Protein AF-0000000079734713 (afdb_homodimer)

pLDDT: mean 86.12, std 22.36, range [23.0, 98.88]

Foldseek 3Di:
DPPPPPPPPPPPPPPPPPVVPQAFDKDKDKDKKKWKAFCDDPPHFKDFDDADPPDDADQQHAGTKIWGWIWIARDQDPPHHTFFIKTDMKGQHDPRSFKIWDFIKTAGCDDPQHRKIWTWTDMDGNPDQKDKIWTDAMDLVTGQKTFMKIWGFPDDDPRITMIMIMTIIMHGHGPPNPHSPPD/DDPPPPPPPPPPPPPPPPVVPQQWDKDKDKDKKKWKAFCDDPPHFKDFDDADPPDDADLQHAGTKIWGWIWIARDQDPPHHTFFIKTFMKGQHDPRSFKIWDWIKTAGCDDPQHRKIWTWIDIDGNPDQKDKIWTDAMDQVTGQKTFMKIWGFPDDDPRITMIMIMTIIMHGHGPPRPRPPPD

Radius of gyration: 27.02 Å; Cα contacts (8 Å, |Δi|>4): 945; chains: 2; bounding box: 95×93×72 Å

Organism: Coffea canephora (NCBI:txid49390)

InterPro domains:
  IPR004265 Dirigent protein [PF03018] (29-169)
  IPR004265 Dirigent protein [PTHR21495] (21-168)
  IPR044859 Allene oxide cyclase/Dirigent protein [G3DSA:2.40.480.10] (18-176)

Solvent-accessible surface area (backbone atoms only — not comparable to full-atom values): 19125 Å² total; per-residue (Å²): 134,82,77,74,78,77,75,77,77,76,76,75,75,75,75,71,72,70,69,76,67,78,56,54,50,74,47,78,48,78,49,69,38,18,41,40,40,22,64,49,74,91,72,46,22,48,43,64,26,44,48,51,84,98,50,79,69,45,90,70,25,50,51,15,28,30,29,26,37,23,47,23,16,64,40,90,49,88,85,39,57,68,33,30,35,40,26,22,42,36,30,24,73,25,94,82,26,52,28,26,40,38,45,38,30,42,39,26,68,35,75,97,49,44,79,18,33,40,33,35,39,38,58,43,47,71,86,46,65,67,34,56,31,39,30,50,16,8,21,70,92,30,46,41,21,33,47,37,30,38,39,27,76,77,46,73,60,90,53,37,39,32,29,43,34,40,37,43,37,37,23,61,42,53,63,80,43,76,58,69,74,76,117,135,84,78,74,76,78,76,77,74,76,75,74,74,73,73,73,73,70,68,72,69,73,60,55,49,76,46,80,48,78,47,66,37,18,41,41,40,23,65,50,74,93,71,46,22,48,42,79,77,38,22,42,82,98,53,80,72,46,89,68,22,49,34,14,26,31,44,38,54,24,46,23,16,63,40,91,47,88,83,40,57,69,33,31,35,40,36,40,41,36,30,24,23,21,90,84,29,49,29,27,32,37,44,37,30,42,39,26,67,36,75,96,50,42,80,17,33,40,33,34,38,37,56,46,48,71,86,50,65,67,35,49,27,11,23,55,27,32,35,75,91,29,50,62,21,31,19,35,28,38,40,27,74,76,45,71,60,89,54,37,38,33,28,42,34,40,39,43,37,36,24,62,42,52,63,84,47,69,63,72,68,82,115

Nearest PDB structures (foldseek):
  6ooc-assembly1_B  TM=9.121E-01  e=1.351E-13  Glycyrrhiza echinata
  6ooc-assembly1_C  TM=8.970E-01  e=9.795E-13  Glycyrrhiza echinata
  6ooc-assembly1_A  TM=9.233E-01  e=2.141E-12  Glycyrrhiza echinata
  8th2-assembly1_C  TM=8.959E-01  e=1.207E-12  Pisum sativum
  6ood-assembly1_A  TM=9.189E-01  e=4.680E-12  Pisum sativum

Sequence (366 aa):
MAKSLAIASLQILSLLLLASLGQSKTVFTNLTVYDHEFRSGDGQSVFPVAGLPNATWGFNQFGTVFVVDNTLTQSVSFKSALVGRSQGIAAVASLDNTNAELVITFLFTNGKYSGSTVEMKGIFIQSMGVNELAILGGTKQFRYATGYATFEVVSQVGDHLTLKANLYIRQDIPDDYPGIALHMAKSLAIASLQILSLLLLASLGQSKTVFTNLTVYDHEFRSGDGQSVFPVAGLPNATWGFNQFGTVFVVDNTLTQSVSFKSALVGRSQGIAAVASLDNTNAELVITFLFTNGKYSGSTVEMKGIFIQSMGVNELAILGGTKQFRYATGYATFEVVSQVGDHLTLKANLYIRQDIPDDYPGIALH

Secondary structure (DSSP, 8-state):
-----------------------EEEEEEEEEEEEEEE-SSTT--EEEEE-STTS---TTSTT-EEEEEEEEESSSSTTS-EEEEEEEEEEE--TTS-EEEEEEEEEE-SGGGTT-EEEEEEEEETT-SEEEEEEEEEEGGGTTEEEEEEEEEEEEETTEEEEEEEEEEEEEEETTS------/-----------------------EEEEEEEEEEEEEEE-SSTT--EEEEE-STTSPPSTTSTT-EEEEEEEEESSSSTTS-EEEEEEEEEEE--TTS-EEEEEEEEEE-SGGGTT-EEEEEEEEETT-SEEEEEEEEEEGGGTTEEEEEEEEEEEEETTEEEEEEEEEEEEEEETT-------

Structure (mmCIF, N/CA/C/O backbone):
data_AF-0000000079734713-model_v1
#
loop_
_entity.id
_entity.type
_entity.pdbx_description
1 polymer 'Dirigent protein'
#
loop_
_atom_site.group_PDB
_atom_site.id
_atom_site.type_symbol
_atom_site.label_atom_id
_atom_site.label_alt_id
_atom_site.label_comp_id
_atom_site.label_asym_id
_atom_site.label_entity_id
_atom_site.label_seq_id
_atom_site.pdbx_PDB_ins_code
_atom_site.Cartn_x
_atom_site.Cartn_y
_atom_site.Cartn_z
_atom_site.occupancy
_atom_site.B_iso_or_equiv
_atom_site.auth_seq_id
_atom_site.auth_comp_id
_atom_site.auth_asym_id
_atom_site.auth_atom_id
_atom_site.pdbx_PDB_model_num
ATOM 1 N N . MET A 1 1 ? -43.594 67.188 34.5 1 31.31 1 MET A N 1
ATOM 2 C CA . MET A 1 1 ? -43.281 66.688 33.188 1 31.31 1 MET A CA 1
ATOM 3 C C . MET A 1 1 ? -42.125 65.688 33.25 1 31.31 1 MET A C 1
ATOM 5 O O . MET A 1 1 ? -40.969 66.125 33.312 1 31.31 1 MET A O 1
ATOM 9 N N . ALA A 1 2 ? -42.375 64.5 33.938 1 37.47 2 ALA A N 1
ATOM 10 C CA . ALA A 1 2 ? -41.438 63.438 34.281 1 37.47 2 ALA A CA 1
ATOM 11 C C . ALA A 1 2 ? -40.844 62.812 33.031 1 37.47 2 ALA A C 1
ATOM 13 O O . ALA A 1 2 ? -41.562 62.344 32.125 1 37.47 2 ALA A O 1
ATOM 14 N N . LYS A 1 3 ? -39.656 63.344 32.625 1 36.56 3 LYS A N 1
ATOM 15 C CA . LYS A 1 3 ? -38.844 62.875 31.484 1 36.56 3 LYS A CA 1
ATOM 16 C C . LYS A 1 3 ? -38.562 61.375 31.562 1 36.56 3 LYS A C 1
ATOM 18 O O . LYS A 1 3 ? -38.094 60.906 32.594 1 36.56 3 LYS A O 1
ATOM 23 N N . SER A 1 4 ? -39.438 60.594 30.969 1 38.78 4 SER A N 1
ATOM 24 C CA . SER A 1 4 ? -39.344 59.156 30.734 1 38.78 4 SER A CA 1
ATOM 25 C C . SER A 1 4 ? -37.969 58.781 30.188 1 38.78 4 SER A C 1
ATOM 27 O O . SER A 1 4 ? -37.531 59.312 29.188 1 38.78 4 SER A O 1
ATOM 29 N N . LEU A 1 5 ? -37 58.469 31.078 1 36.69 5 LEU A N 1
ATOM 30 C CA . LEU A 1 5 ? -35.719 57.938 30.719 1 36.69 5 LEU A CA 1
ATOM 31 C C . LEU A 1 5 ? -35.844 56.688 29.828 1 36.69 5 LEU A C 1
ATOM 33 O O . LEU A 1 5 ? -36.469 55.688 30.234 1 36.69 5 LEU A O 1
ATOM 37 N N . ALA A 1 6 ? -35.938 56.844 28.5 1 36.91 6 ALA A N 1
ATOM 38 C CA . ALA A 1 6 ? -35.844 55.781 27.5 1 36.91 6 ALA A CA 1
ATOM 39 C C . ALA A 1 6 ? -34.594 54.938 27.734 1 36.91 6 ALA A C 1
ATOM 41 O O . ALA A 1 6 ? -33.469 55.438 27.75 1 36.91 6 ALA A O 1
ATOM 42 N N . ILE A 1 7 ? -34.688 53.906 28.578 1 34.16 7 ILE A N 1
ATOM 43 C CA . ILE A 1 7 ? -33.656 52.875 28.703 1 34.16 7 ILE A CA 1
ATOM 44 C C . ILE A 1 7 ? -33.406 52.219 27.344 1 34.16 7 ILE A C 1
ATOM 46 O O . ILE A 1 7 ? -34.312 51.656 26.75 1 34.16 7 ILE A O 1
ATOM 50 N N . ALA A 1 8 ? -32.594 52.812 26.438 1 32.38 8 ALA A N 1
ATOM 51 C CA . ALA A 1 8 ? -32.094 52.156 25.219 1 32.38 8 ALA A CA 1
ATOM 52 C C . ALA A 1 8 ? -31.5 50.781 25.547 1 32.38 8 ALA A C 1
ATOM 54 O O . ALA A 1 8 ? -30.578 50.688 26.359 1 32.38 8 ALA A O 1
ATOM 55 N N . SER A 1 9 ? -32.375 49.75 25.625 1 32.25 9 SER A N 1
ATOM 56 C CA . SER A 1 9 ? -31.906 48.344 25.641 1 32.25 9 SER A CA 1
ATOM 57 C C . SER A 1 9 ? -30.859 48.094 24.562 1 32.25 9 SER A C 1
ATOM 59 O O . SER A 1 9 ? -31.125 48.312 23.375 1 32.25 9 SER A O 1
ATOM 61 N N . LEU A 1 10 ? -29.594 48.406 24.781 1 31.7 10 LEU A N 1
ATOM 62 C CA . LEU A 1 10 ? -28.516 47.969 23.906 1 31.7 10 LEU A CA 1
ATOM 63 C C . LEU A 1 10 ? -28.609 46.469 23.656 1 31.7 10 LEU A C 1
ATOM 65 O O . LEU A 1 10 ? -28.469 45.688 24.594 1 31.7 10 LEU A O 1
ATOM 69 N N . GLN A 1 11 ? -29.469 45.969 22.734 1 30.56 11 GLN A N 1
ATOM 70 C CA . GLN A 1 11 ? -29.375 44.625 22.219 1 30.56 11 GLN A CA 1
ATOM 71 C C . GLN A 1 11 ? -27.953 44.281 21.781 1 30.56 11 GLN A C 1
ATOM 73 O O . GLN A 1 11 ? -27.406 44.969 20.906 1 30.56 11 GLN A O 1
ATOM 78 N N . ILE A 1 12 ? -27.047 44 22.703 1 29.88 12 ILE A N 1
ATOM 79 C CA . ILE A 1 12 ? -25.766 43.375 22.312 1 29.88 12 ILE A CA 1
ATOM 80 C C . ILE A 1 12 ? -26.016 42.219 21.375 1 29.88 12 ILE A C 1
ATOM 82 O O . ILE A 1 12 ? -26.641 41.219 21.75 1 29.88 12 ILE A O 1
ATOM 86 N N . LEU A 1 13 ? -26.219 42.438 20.078 1 32.16 13 LEU A N 1
ATOM 87 C CA . LEU A 1 13 ? -26.094 41.406 19.062 1 32.16 13 LEU A CA 1
ATOM 88 C C . LEU A 1 13 ? -24.797 40.625 19.234 1 32.16 13 LEU A C 1
ATOM 90 O O . LEU A 1 13 ? -23.719 41.156 19.062 1 32.16 13 LEU A O 1
ATOM 94 N N . SER A 1 14 ? -24.719 39.781 20.25 1 31 14 SER A N 1
ATOM 95 C CA . SER A 1 14 ? -23.641 38.812 20.25 1 31 14 SER A CA 1
ATOM 96 C C . SER A 1 14 ? -23.547 38.062 18.922 1 31 14 SER A C 1
ATOM 98 O O . SER A 1 14 ? -24.469 37.344 18.562 1 31 14 SER A O 1
ATOM 100 N N . LEU A 1 15 ? -23.062 38.719 17.875 1 31.97 15 LEU A N 1
ATOM 101 C CA . LEU A 1 15 ? -22.656 37.906 16.719 1 31.97 15 LEU A CA 1
ATOM 102 C C . LEU A 1 15 ? -21.781 36.75 17.156 1 31.97 15 LEU A C 1
ATOM 104 O O . LEU A 1 15 ? -20.656 36.906 17.609 1 31.97 15 LEU A O 1
ATOM 108 N N . LEU A 1 16 ? -22.391 35.75 17.766 1 30.22 16 LEU A N 1
ATOM 109 C CA . LEU A 1 16 ? -21.703 34.469 17.844 1 30.22 16 LEU A CA 1
ATOM 110 C C . LEU A 1 16 ? -21.078 34.094 16.5 1 30.22 16 LEU A C 1
ATOM 112 O O . LEU A 1 16 ? -21.781 33.875 15.523 1 30.22 16 LEU A O 1
ATOM 116 N N . LEU A 1 17 ? -20 34.75 16.156 1 30.22 17 LEU A N 1
ATOM 117 C CA . LEU A 1 17 ? -19.172 34.188 15.102 1 30.22 17 LEU A CA 1
ATOM 118 C C . LEU A 1 17 ? -19.047 32.656 15.281 1 30.22 17 LEU A C 1
ATOM 120 O O . LEU A 1 17 ? -18.422 32.188 16.234 1 30.22 17 LEU A O 1
ATOM 124 N N . LEU A 1 18 ? -20.125 31.953 15.016 1 32.66 18 LEU A N 1
ATOM 125 C CA . LEU A 1 18 ? -19.922 30.516 14.797 1 32.66 18 LEU A CA 1
ATOM 126 C C . LEU A 1 18 ? -18.688 30.281 13.938 1 32.66 18 LEU A C 1
ATOM 128 O O . LEU A 1 18 ? -18.641 30.672 12.773 1 32.66 18 LEU A O 1
ATOM 132 N N . ALA A 1 19 ? -17.5 30.422 14.453 1 35.16 19 ALA A N 1
ATOM 133 C CA . ALA A 1 19 ? -16.344 29.859 13.766 1 35.16 19 ALA A CA 1
ATOM 134 C C . ALA A 1 19 ? -16.75 28.656 12.93 1 35.16 19 ALA A C 1
ATOM 136 O O . ALA A 1 19 ? -17.438 27.75 13.414 1 35.16 19 ALA A O 1
ATOM 137 N N . SER A 1 20 ? -16.938 28.844 11.68 1 38.59 20 SER A N 1
ATOM 138 C CA . SER A 1 20 ? -17.078 27.75 10.719 1 38.59 20 SER A CA 1
ATOM 139 C C . SER A 1 20 ? -16.219 26.547 11.102 1 38.59 20 SER A C 1
ATOM 141 O O . SER A 1 20 ? -14.984 26.625 11.055 1 38.59 20 SER A O 1
ATOM 143 N N . LEU A 1 21 ? -16.375 25.859 12.219 1 44.94 21 LEU A N 1
ATOM 144 C CA . LEU A 1 21 ? -15.805 24.516 12.422 1 44.94 21 LEU A CA 1
ATOM 145 C C . LEU A 1 21 ? -15.625 23.797 11.086 1 44.94 21 LEU A C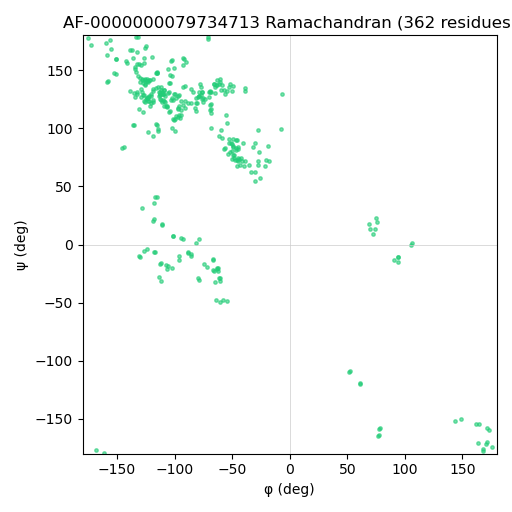 1
ATOM 147 O O . LEU A 1 21 ? -16.578 23.672 10.312 1 44.94 21 LEU A O 1
ATOM 151 N N . GLY A 1 22 ? -14.57 24.125 10.391 1 51.81 22 GLY A N 1
ATOM 152 C CA . GLY A 1 22 ? -14.273 23.438 9.148 1 51.81 22 GLY A CA 1
ATOM 153 C C . GLY A 1 22 ? -14.945 22.078 9.031 1 51.81 22 GLY A C 1
ATOM 154 O O . GLY A 1 22 ? -14.625 21.156 9.781 1 51.81 22 GLY A O 1
ATOM 155 N N . GLN A 1 23 ? -16.219 22.031 8.828 1 62.69 23 GLN A N 1
ATOM 156 C CA . GLN A 1 23 ? -17.078 20.859 8.68 1 62.69 23 GLN A CA 1
ATOM 157 C C . GLN A 1 23 ? -16.578 19.938 7.574 1 62.69 23 GLN A C 1
ATOM 159 O O . GLN A 1 23 ? -16.141 20.391 6.52 1 62.69 23 GLN A O 1
ATOM 164 N N . SER A 1 24 ? -16.078 18.719 7.902 1 75.94 24 SER A N 1
ATOM 165 C CA . SER A 1 24 ? -15.781 17.688 6.914 1 75.94 24 SER A CA 1
ATOM 166 C C . SER A 1 24 ? -17.062 17.125 6.305 1 75.94 24 SER A C 1
ATOM 168 O O . SER A 1 24 ? -18.094 17.078 6.965 1 75.94 24 SER A O 1
ATOM 170 N N . LYS A 1 25 ? -17.094 17.156 4.977 1 83.94 25 LYS A N 1
ATOM 171 C CA . LYS A 1 25 ? -18.141 16.422 4.281 1 83.94 25 LYS A CA 1
ATOM 172 C C . LYS A 1 25 ? -17.859 14.922 4.285 1 83.94 25 LYS A C 1
ATOM 174 O O . LYS A 1 25 ? -16.734 14.492 3.988 1 83.94 25 LYS A O 1
ATOM 179 N N . THR A 1 26 ? -18.812 14.211 4.742 1 90.12 26 THR A N 1
ATOM 180 C CA . THR A 1 26 ? -18.688 12.758 4.719 1 90.12 26 THR A CA 1
ATOM 181 C C . THR A 1 26 ? -19.266 12.18 3.439 1 90.12 26 THR A C 1
ATOM 183 O O . THR A 1 26 ? -20.406 12.492 3.074 1 90.12 26 THR A O 1
ATOM 186 N N . VAL A 1 27 ? -18.484 11.422 2.68 1 92.75 27 VAL A N 1
ATOM 187 C CA . VAL A 1 27 ? -18.906 10.758 1.454 1 92.75 27 VAL A CA 1
ATOM 188 C C . VAL A 1 27 ? -18.828 9.242 1.63 1 92.75 27 VAL A C 1
ATOM 190 O O . VAL A 1 27 ? -17.844 8.734 2.184 1 92.75 27 VAL A O 1
ATOM 193 N N . PHE A 1 28 ? -19.906 8.539 1.172 1 95.75 28 PHE A N 1
ATOM 194 C CA . PHE A 1 28 ? -19.906 7.086 1.148 1 95.75 28 PHE A CA 1
ATOM 195 C C . PHE A 1 28 ? -19.875 6.566 -0.284 1 95.75 28 PHE A C 1
ATOM 197 O O . PHE A 1 28 ? -20.625 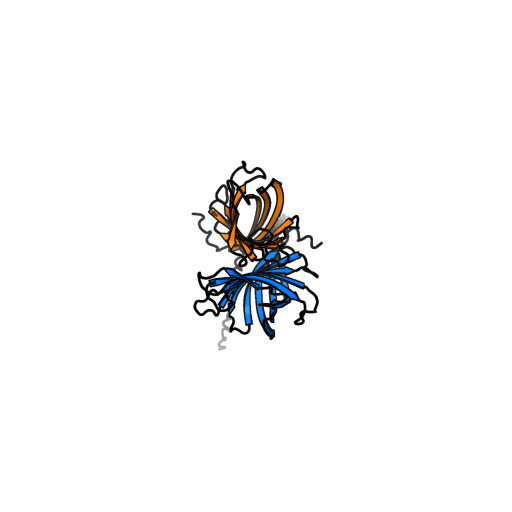7.047 -1.135 1 95.75 28 PHE A O 1
ATOM 204 N N . THR A 1 29 ? -19 5.688 -0.606 1 96.94 29 THR A N 1
ATOM 205 C CA . THR A 1 29 ? -18.906 5.027 -1.902 1 96.94 29 THR A CA 1
ATOM 206 C C . THR A 1 29 ? -18.969 3.51 -1.742 1 96.94 29 THR A C 1
ATOM 208 O O . THR A 1 29 ? -18.203 2.934 -0.963 1 96.94 29 THR A O 1
ATOM 211 N N . ASN A 1 30 ? -19.844 2.881 -2.42 1 97.81 30 ASN A N 1
ATOM 212 C CA . ASN A 1 30 ? -19.906 1.425 -2.502 1 97.81 30 ASN A CA 1
ATOM 213 C C . ASN A 1 30 ? -19.578 0.928 -3.906 1 97.81 30 ASN A C 1
ATOM 215 O O . ASN A 1 30 ? -20.141 1.411 -4.891 1 97.81 30 ASN A O 1
ATOM 219 N N . LEU A 1 31 ? -18.656 -0.032 -4.012 1 97.88 31 LEU A N 1
ATOM 220 C CA . LEU A 1 31 ? -18.203 -0.61 -5.273 1 97.88 31 LEU A CA 1
ATOM 221 C C . LEU A 1 31 ? -18.203 -2.135 -5.207 1 97.88 31 LEU A C 1
ATOM 223 O O . LEU A 1 31 ? -17.875 -2.713 -4.168 1 97.88 31 LEU A O 1
ATOM 227 N N . THR A 1 32 ? -18.516 -2.695 -6.293 1 98.69 32 THR A N 1
ATOM 228 C CA . THR A 1 32 ? -18.344 -4.133 -6.465 1 98.69 32 THR A CA 1
ATOM 229 C C . THR A 1 32 ? -17.406 -4.426 -7.637 1 98.69 32 THR A C 1
ATOM 231 O O . THR A 1 32 ? -17.609 -3.904 -8.734 1 98.69 32 THR A O 1
ATOM 234 N N . VAL A 1 33 ? -16.422 -5.234 -7.422 1 98.75 33 VAL A N 1
ATOM 235 C CA . VAL A 1 33 ? -15.516 -5.695 -8.469 1 98.75 33 VAL A CA 1
ATOM 236 C C . VAL A 1 33 ? -15.227 -7.184 -8.281 1 98.75 33 VAL A C 1
ATOM 238 O O . VAL A 1 33 ? -15.539 -7.758 -7.238 1 98.75 33 VAL A O 1
ATOM 241 N N . TYR A 1 34 ? -14.648 -7.754 -9.297 1 98.88 34 TYR A N 1
ATOM 242 C CA . TYR A 1 34 ? -14.289 -9.172 -9.25 1 98.88 34 TYR A CA 1
ATOM 243 C C . TYR A 1 34 ? -12.789 -9.359 -9.406 1 98.88 34 TYR A C 1
ATOM 245 O O . TYR A 1 34 ? -12.195 -8.867 -10.367 1 98.88 34 TYR A O 1
ATOM 253 N N . ASP A 1 35 ? -12.219 -9.969 -8.461 1 98.75 35 ASP A N 1
ATOM 254 C CA . ASP A 1 35 ? -10.781 -10.227 -8.375 1 98.75 35 ASP A CA 1
ATOM 255 C C . ASP A 1 35 ? -10.445 -11.625 -8.891 1 98.75 35 ASP A C 1
ATOM 257 O O . ASP A 1 35 ? -10.875 -12.625 -8.312 1 98.75 35 ASP A O 1
ATOM 261 N N . HIS A 1 36 ? -9.617 -11.719 -9.961 1 98.69 36 HIS A N 1
ATOM 262 C CA . HIS A 1 36 ? -9.234 -12.984 -10.594 1 98.69 36 HIS A CA 1
ATOM 263 C C . HIS A 1 36 ? -7.801 -13.359 -10.227 1 98.69 36 HIS A C 1
ATOM 265 O O . HIS A 1 36 ? -6.855 -12.688 -10.633 1 98.69 36 HIS A O 1
ATOM 271 N N . GLU A 1 37 ? -7.695 -14.406 -9.523 1 98 37 GLU A N 1
ATOM 272 C CA . GLU A 1 37 ? -6.398 -14.945 -9.125 1 98 37 GLU A CA 1
ATOM 273 C C . GLU A 1 37 ? -6.078 -16.234 -9.875 1 98 37 GLU A C 1
ATOM 275 O O . GLU A 1 37 ? -6.859 -17.188 -9.844 1 98 37 GLU A O 1
ATOM 280 N N . PHE A 1 38 ? -4.965 -16.25 -10.562 1 98.19 38 PHE A N 1
ATOM 281 C CA . PHE A 1 38 ? -4.434 -17.453 -11.211 1 98.19 38 PHE A CA 1
ATOM 282 C C . PHE A 1 38 ? -3.219 -17.984 -10.453 1 98.19 38 PHE A C 1
ATOM 284 O O . PHE A 1 38 ? -2.176 -17.328 -10.406 1 98.19 38 PHE A O 1
ATOM 291 N N . ARG A 1 39 ? -3.305 -19.172 -9.961 1 96.5 39 ARG A N 1
ATOM 292 C CA . ARG A 1 39 ? -2.293 -19.703 -9.047 1 96.5 39 ARG A CA 1
ATOM 293 C C . ARG A 1 39 ? -1.268 -20.547 -9.789 1 96.5 39 ARG A C 1
ATOM 295 O O . ARG A 1 39 ? -0.241 -20.922 -9.227 1 96.5 39 ARG A O 1
ATOM 302 N N . SER A 1 40 ? -1.537 -20.844 -11.031 1 95.12 40 SER A N 1
ATOM 303 C CA . SER A 1 40 ? -0.604 -21.562 -11.891 1 95.12 40 SER A CA 1
ATOM 304 C C . SER A 1 40 ? -0.925 -21.344 -13.367 1 95.12 40 SER A C 1
ATOM 306 O O . SER A 1 40 ? -1.881 -20.641 -13.695 1 95.12 40 SER A O 1
ATOM 308 N N . GLY A 1 41 ? 0.004 -21.875 -14.227 1 92.56 41 GLY A N 1
ATOM 309 C CA . GLY A 1 41 ? -0.241 -21.859 -15.656 1 92.56 41 GLY A CA 1
ATOM 310 C C . GLY A 1 41 ? -0.004 -20.5 -16.297 1 92.56 41 GLY A C 1
ATOM 311 O O . GLY A 1 41 ? 0.604 -19.625 -15.68 1 92.56 41 GLY A O 1
ATOM 312 N N . ASP A 1 42 ? -0.574 -20.391 -17.594 1 89.69 42 ASP A N 1
ATOM 313 C CA . ASP A 1 42 ? -0.473 -19.141 -18.328 1 89.69 42 ASP A CA 1
ATOM 314 C C . ASP A 1 42 ? -1.311 -18.047 -17.688 1 89.69 42 ASP A C 1
ATOM 316 O O . ASP A 1 42 ? -2.484 -18.25 -17.375 1 89.69 42 ASP A O 1
ATOM 320 N N . GLY A 1 43 ? -0.676 -17.047 -17.25 1 93.56 43 GLY A N 1
ATOM 321 C CA . GLY A 1 43 ? -1.395 -15.945 -16.641 1 93.56 43 GLY A CA 1
ATOM 322 C C . GLY A 1 43 ? -1.262 -15.906 -15.133 1 93.56 43 GLY A C 1
ATOM 323 O O . GLY A 1 43 ? -1.928 -15.109 -14.469 1 93.56 43 GLY A O 1
ATOM 324 N N . GLN A 1 44 ? -0.498 -16.906 -14.609 1 97.38 44 GLN A N 1
ATOM 325 C CA . GLN A 1 44 ? -0.271 -16.906 -13.164 1 97.38 44 GLN A CA 1
ATOM 326 C C . GLN A 1 44 ? -0.062 -15.5 -12.641 1 97.38 44 GLN A C 1
ATOM 328 O O . GLN A 1 44 ? 0.655 -14.703 -13.25 1 97.38 44 GLN A O 1
ATOM 333 N N . SER A 1 45 ? -0.745 -15.188 -11.492 1 98.44 45 SER A N 1
ATOM 334 C CA . SER A 1 45 ? -0.749 -13.812 -11 1 98.44 45 SER A CA 1
ATOM 335 C C . SER A 1 45 ? -0.308 -13.75 -9.547 1 98.44 45 SER A C 1
ATOM 337 O O . SER A 1 45 ? -0.275 -12.672 -8.945 1 98.44 45 SER A O 1
ATOM 339 N N . VAL A 1 46 ? -0.087 -14.852 -8.875 1 98.12 46 VAL A N 1
ATOM 340 C CA . VAL A 1 46 ? 0.415 -14.969 -7.512 1 98.12 46 VAL A CA 1
ATOM 341 C C . VAL A 1 46 ? 1.629 -15.891 -7.484 1 98.12 46 VAL A C 1
ATOM 343 O O . VAL A 1 46 ? 1.585 -17 -8.023 1 98.12 46 VAL A O 1
ATOM 346 N N . PHE A 1 47 ? 2.73 -15.438 -6.883 1 97.69 47 PHE A N 1
ATOM 347 C CA . PHE A 1 47 ? 3.979 -16.188 -6.895 1 97.69 47 PHE A CA 1
ATOM 348 C C . PHE A 1 47 ? 4.582 -16.25 -5.5 1 97.69 47 PHE A C 1
ATOM 350 O O . PHE A 1 47 ? 4.691 -15.234 -4.816 1 97.69 47 PHE A O 1
ATOM 357 N N . PRO A 1 48 ? 4.938 -17.453 -5.051 1 97.69 48 PRO A N 1
ATOM 358 C CA . PRO A 1 48 ? 5.754 -17.484 -3.836 1 97.69 48 PRO A CA 1
ATOM 359 C C . PRO A 1 48 ? 7.137 -16.875 -4.039 1 97.69 48 PRO A C 1
ATOM 361 O O . PRO A 1 48 ? 7.785 -17.109 -5.059 1 97.69 48 PRO A O 1
ATOM 364 N N . VAL A 1 49 ? 7.566 -16.109 -3.074 1 97.88 49 VAL A N 1
ATOM 365 C CA . VAL A 1 49 ? 8.836 -15.414 -3.264 1 97.88 49 VAL A CA 1
ATOM 366 C C . VAL A 1 49 ? 9.727 -15.625 -2.041 1 97.88 49 VAL A C 1
ATOM 368 O O . VAL A 1 49 ? 10.906 -15.258 -2.057 1 97.88 49 VAL A O 1
ATOM 371 N N . ALA A 1 50 ? 9.219 -16.188 -0.955 1 97.38 50 ALA A N 1
ATOM 372 C CA . ALA A 1 50 ? 9.961 -16.516 0.26 1 97.38 50 ALA A CA 1
ATOM 373 C C . ALA A 1 50 ? 9.234 -17.578 1.071 1 97.38 50 ALA A C 1
ATOM 375 O O . ALA A 1 50 ? 8.039 -17.828 0.866 1 97.38 50 ALA A O 1
ATOM 376 N N . GLY A 1 51 ? 9.898 -18.219 1.979 1 96.69 51 GLY A N 1
ATOM 377 C CA . GLY A 1 51 ? 9.32 -19.234 2.844 1 96.69 51 GLY A CA 1
ATOM 378 C C . GLY A 1 51 ? 10.344 -19.906 3.742 1 96.69 51 GLY A C 1
ATOM 379 O O . GLY A 1 51 ? 11.492 -19.453 3.828 1 96.69 51 GLY A O 1
ATOM 380 N N . LEU A 1 52 ? 9.805 -20.906 4.426 1 95 52 LEU A N 1
ATOM 381 C CA . LEU A 1 52 ? 10.688 -21.672 5.297 1 95 52 LEU A CA 1
ATOM 382 C C . LEU A 1 52 ? 11.797 -22.344 4.496 1 95 52 LEU A C 1
ATOM 384 O O . LEU A 1 52 ? 11.562 -22.859 3.404 1 95 52 LEU A O 1
ATOM 388 N N . PRO A 1 53 ? 12.938 -22.234 5.137 1 91.5 53 PRO A N 1
ATOM 389 C CA . PRO A 1 53 ? 14.039 -22.906 4.457 1 91.5 53 PRO A CA 1
ATOM 390 C C . PRO A 1 53 ? 13.781 -24.406 4.254 1 91.5 53 PR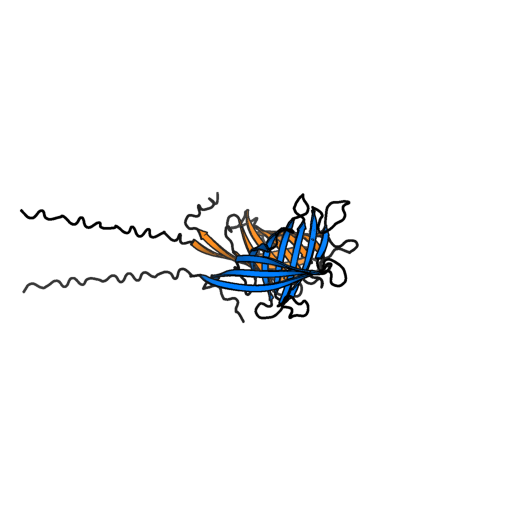O A C 1
ATOM 392 O O . PRO A 1 53 ? 13.195 -25.062 5.129 1 91.5 53 PRO A O 1
ATOM 395 N N . ASN A 1 54 ? 14.094 -24.969 3.104 1 89.94 54 ASN A N 1
ATOM 396 C CA . ASN A 1 54 ? 14.047 -26.391 2.764 1 89.94 54 ASN A CA 1
ATOM 397 C C . ASN A 1 54 ? 12.617 -26.891 2.676 1 89.94 54 ASN A C 1
ATOM 399 O O . ASN A 1 54 ? 12.375 -28.094 2.793 1 89.94 54 ASN A O 1
ATOM 403 N N . ALA A 1 55 ? 11.719 -26 2.643 1 90.81 55 ALA A N 1
ATOM 404 C CA . ALA A 1 55 ? 10.32 -26.375 2.436 1 90.81 55 ALA A CA 1
ATOM 405 C C . ALA A 1 55 ? 9.859 -26.016 1.027 1 90.81 55 ALA A C 1
ATOM 407 O O . ALA A 1 55 ? 10.445 -25.141 0.376 1 90.81 55 ALA A O 1
ATOM 408 N N . THR A 1 56 ? 8.914 -26.797 0.584 1 91.69 56 THR A N 1
ATOM 409 C CA . THR A 1 56 ? 8.234 -26.375 -0.634 1 91.69 56 THR A CA 1
ATOM 410 C C . THR A 1 56 ? 7.301 -25.203 -0.349 1 91.69 56 THR A C 1
ATOM 412 O O . THR A 1 56 ? 6.473 -25.266 0.56 1 91.69 56 THR A O 1
ATOM 415 N N . TRP A 1 57 ? 7.539 -24.172 -1.126 1 94.19 57 TRP A N 1
ATOM 416 C CA . TRP A 1 57 ? 6.695 -23 -0.955 1 94.19 57 TRP A CA 1
ATOM 417 C C . TRP A 1 57 ? 5.367 -23.172 -1.682 1 94.19 57 TRP A C 1
ATOM 419 O O . TRP A 1 57 ? 5.34 -23.516 -2.867 1 94.19 57 TRP A O 1
ATOM 429 N N . GLY A 1 58 ? 4.234 -22.984 -0.905 1 93.81 58 GLY A N 1
ATOM 430 C CA . GLY A 1 58 ? 2.92 -23.141 -1.506 1 93.81 58 GLY A CA 1
ATOM 431 C C . GLY A 1 58 ? 1.815 -22.484 -0.692 1 93.81 58 GLY A C 1
ATOM 432 O O . GLY A 1 58 ? 2.08 -21.875 0.341 1 93.81 58 GLY A O 1
ATOM 433 N N . PHE A 1 59 ? 0.584 -22.578 -1.144 1 93.19 59 PHE A N 1
ATOM 434 C CA . PHE A 1 59 ? -0.564 -21.875 -0.592 1 93.19 59 PHE A CA 1
ATOM 435 C C . PHE A 1 59 ? -0.965 -22.453 0.757 1 93.19 59 PHE A C 1
ATOM 437 O O . PHE A 1 59 ? -1.663 -21.797 1.537 1 93.19 59 PHE A O 1
ATOM 444 N N . ASN A 1 60 ? -0.509 -23.688 0.98 1 91.81 60 ASN A N 1
ATOM 445 C CA . ASN A 1 60 ? -0.824 -24.344 2.242 1 91.81 60 ASN A CA 1
ATOM 446 C C . ASN A 1 60 ? 0.437 -24.641 3.049 1 91.81 60 ASN A C 1
ATOM 448 O O . ASN A 1 60 ? 0.595 -25.75 3.576 1 91.81 60 ASN A O 1
ATOM 452 N N . GLN A 1 61 ? 1.29 -23.734 3.035 1 95.5 61 GLN A N 1
ATOM 453 C CA . GLN A 1 61 ? 2.518 -23.875 3.812 1 95.5 61 GLN A CA 1
ATOM 454 C C . GLN A 1 61 ? 2.779 -22.625 4.656 1 95.5 61 GLN A C 1
ATOM 456 O O . GLN A 1 61 ? 3.066 -21.547 4.121 1 95.5 61 GLN A O 1
ATOM 461 N N . PHE A 1 62 ? 2.764 -22.828 5.98 1 96 62 PHE A N 1
ATOM 462 C CA . PHE A 1 62 ? 3.074 -21.75 6.906 1 96 62 PHE A CA 1
ATOM 463 C C . PHE A 1 62 ? 4.379 -21.062 6.52 1 96 62 PHE A C 1
ATOM 465 O O . PHE A 1 62 ? 5.367 -21.734 6.211 1 96 62 PHE A O 1
ATOM 472 N N . GLY A 1 63 ? 4.34 -19.75 6.492 1 97.25 63 GLY A N 1
ATOM 473 C CA . GLY A 1 63 ? 5.559 -18.969 6.297 1 97.25 63 GLY A CA 1
ATOM 474 C C . GLY A 1 63 ? 5.801 -18.609 4.848 1 97.25 63 GLY A C 1
ATOM 475 O O . GLY A 1 63 ? 6.684 -17.797 4.547 1 97.25 63 GLY A O 1
ATOM 476 N N . THR A 1 64 ? 5.016 -19.219 3.945 1 97.81 64 THR A N 1
ATOM 477 C CA . THR A 1 64 ? 5.188 -18.844 2.545 1 97.81 64 THR A CA 1
ATOM 478 C C . THR A 1 64 ? 4.707 -17.422 2.303 1 97.81 64 THR A C 1
ATOM 480 O O . THR A 1 64 ? 3.639 -17.031 2.777 1 97.81 64 THR A O 1
ATOM 483 N N . VAL A 1 65 ? 5.527 -16.594 1.623 1 98.31 65 VAL A N 1
ATOM 484 C CA . VAL A 1 65 ? 5.207 -15.219 1.246 1 98.31 65 VAL A CA 1
ATOM 485 C C . VAL A 1 65 ? 4.996 -15.133 -0.264 1 98.31 65 VAL A C 1
ATOM 487 O O . VAL A 1 65 ? 5.781 -15.688 -1.039 1 98.31 65 VAL A O 1
ATOM 490 N N . PHE A 1 66 ? 3.957 -14.5 -0.635 1 98.5 66 PHE A N 1
ATOM 491 C CA . PHE A 1 66 ? 3.59 -14.336 -2.037 1 98.5 66 PHE A CA 1
ATOM 492 C C . PHE A 1 66 ? 3.623 -12.867 -2.438 1 98.5 66 PHE A C 1
ATOM 494 O O . PHE A 1 66 ? 3.391 -11.984 -1.605 1 98.5 66 PHE A O 1
ATOM 501 N N . VAL A 1 67 ? 3.961 -12.594 -3.67 1 98.75 67 VAL A N 1
ATOM 502 C CA . VAL A 1 67 ? 3.631 -11.344 -4.336 1 98.75 67 VAL A CA 1
ATOM 503 C C . VAL A 1 67 ? 2.479 -11.562 -5.312 1 98.75 67 VAL A C 1
ATOM 505 O O . VAL A 1 67 ? 2.426 -12.586 -6 1 98.75 67 VAL A O 1
ATOM 508 N N . VAL A 1 68 ? 1.589 -10.617 -5.32 1 98.56 68 VAL A N 1
ATOM 509 C CA . VAL A 1 68 ? 0.316 -10.766 -6.016 1 98.56 68 VAL A CA 1
ATOM 510 C C . VAL A 1 68 ? 0.141 -9.641 -7.027 1 98.56 68 VAL A C 1
ATOM 512 O O . VAL A 1 68 ? 0.448 -8.484 -6.734 1 98.56 68 VAL A O 1
ATOM 515 N N . ASP A 1 69 ? -0.377 -9.914 -8.203 1 98.81 69 ASP A N 1
ATOM 516 C CA . ASP A 1 69 ? -0.882 -8.992 -9.227 1 98.81 69 ASP A CA 1
ATOM 517 C C . ASP A 1 69 ? -2.076 -9.594 -9.961 1 98.81 69 ASP A C 1
ATOM 519 O O . ASP A 1 69 ? -1.93 -10.117 -11.07 1 98.81 69 ASP A O 1
ATOM 523 N N . ASN A 1 70 ? -3.242 -9.445 -9.344 1 98.81 70 ASN A N 1
ATOM 524 C CA . ASN A 1 70 ? -4.473 -10 -9.906 1 98.81 70 ASN A CA 1
ATOM 525 C C . ASN A 1 70 ? -5.188 -8.984 -10.789 1 98.81 70 ASN A C 1
ATOM 527 O O . ASN A 1 70 ? -4.984 -7.773 -10.648 1 98.81 70 ASN A O 1
ATOM 531 N N . THR A 1 71 ? -6.035 -9.523 -11.641 1 98.69 71 THR A N 1
ATOM 532 C CA . THR A 1 71 ? -6.883 -8.68 -12.484 1 98.69 71 THR A CA 1
ATOM 533 C C . THR A 1 71 ? -8.211 -8.398 -11.789 1 98.69 71 THR A C 1
ATOM 535 O O . THR A 1 71 ? -8.812 -9.289 -11.195 1 98.69 71 THR A O 1
ATOM 538 N N . LEU A 1 72 ? -8.664 -7.152 -11.844 1 98.81 72 LEU A N 1
ATOM 539 C CA . LEU A 1 72 ? -9.992 -6.758 -11.391 1 98.81 72 LEU A CA 1
ATOM 540 C C . LEU A 1 72 ? -10.906 -6.492 -12.578 1 98.81 72 LEU A C 1
ATOM 542 O O . LEU A 1 72 ? -10.57 -5.703 -13.469 1 98.81 72 LEU A O 1
ATOM 546 N N . THR A 1 73 ? -12.078 -7.074 -12.562 1 98.81 73 THR A N 1
ATOM 547 C CA . THR A 1 73 ? -13.039 -6.879 -13.648 1 98.81 73 THR A CA 1
ATOM 548 C C . THR A 1 73 ? -14.375 -6.371 -13.102 1 98.81 73 THR A C 1
ATOM 550 O O . THR A 1 73 ? -14.594 -6.371 -11.891 1 98.81 73 THR A O 1
ATOM 553 N N . GLN A 1 74 ? -15.219 -5.988 -14.047 1 98.31 74 GLN A N 1
ATOM 554 C CA . GLN A 1 74 ? -16.516 -5.406 -13.711 1 98.31 74 GLN A CA 1
ATOM 555 C C . GLN A 1 74 ? -17.531 -6.492 -13.344 1 98.31 74 GLN A C 1
ATOM 557 O O . GLN A 1 74 ? -18.469 -6.238 -12.586 1 98.31 74 GLN A O 1
ATOM 562 N N . SER A 1 75 ? -17.328 -7.676 -13.93 1 98.25 75 SER A N 1
ATOM 563 C CA . SER A 1 75 ? -18.234 -8.797 -13.656 1 98.25 75 SER A CA 1
ATOM 564 C C . SER A 1 75 ? -17.453 -10.078 -13.375 1 98.25 75 SER A C 1
ATOM 566 O O . SER A 1 75 ? -16.219 -10.078 -13.406 1 98.25 75 SER A O 1
ATOM 568 N N . VAL A 1 76 ? -18.156 -11.141 -13.086 1 98.25 76 VAL A N 1
ATOM 569 C CA . VAL A 1 76 ? -17.562 -12.414 -12.703 1 98.25 76 VAL A CA 1
ATOM 570 C C . VAL A 1 76 ? -16.781 -12.992 -13.883 1 98.25 76 VAL A C 1
ATOM 572 O O . VAL A 1 76 ? -15.867 -13.789 -13.695 1 98.25 76 VAL A O 1
ATOM 575 N N . SER A 1 77 ? -17.125 -12.555 -15.172 1 98.25 77 SER A N 1
ATOM 576 C CA . SER A 1 77 ? -16.406 -13.031 -16.344 1 98.25 77 SER A CA 1
ATOM 577 C C . SER A 1 77 ? -15.047 -12.367 -16.484 1 98.25 77 SER A C 1
ATOM 579 O O . SER A 1 77 ? -14.953 -11.133 -16.453 1 98.25 77 SER A O 1
ATOM 581 N N . PHE A 1 78 ? -14.016 -13.164 -16.703 1 97.56 78 PHE A N 1
ATOM 582 C CA . PHE A 1 78 ? -12.664 -12.641 -16.906 1 97.56 78 PHE A CA 1
ATOM 583 C C . PHE A 1 78 ? -12.586 -11.789 -18.156 1 97.56 78 PHE A C 1
ATOM 585 O O . PHE A 1 78 ? -11.68 -10.961 -18.297 1 97.56 78 PHE A O 1
ATOM 592 N N . LYS A 1 79 ? -13.523 -11.945 -19.094 1 97.5 79 LYS A N 1
ATOM 593 C CA . LYS A 1 79 ? -13.531 -11.234 -20.375 1 97.5 79 LYS A CA 1
ATOM 594 C C . LYS A 1 79 ? -14.258 -9.898 -20.25 1 97.5 79 LYS A C 1
ATOM 596 O O . LYS A 1 79 ? -14.258 -9.102 -21.203 1 97.5 79 LYS A O 1
ATOM 601 N N . SER A 1 80 ? -14.852 -9.68 -19.156 1 98 80 SER A N 1
ATOM 602 C CA . SER A 1 80 ? -15.555 -8.414 -18.984 1 98 80 SER A CA 1
ATOM 603 C C . SER A 1 80 ? -14.57 -7.254 -18.844 1 98 80 SER A C 1
ATOM 605 O O . SER A 1 80 ? -13.359 -7.457 -18.844 1 98 80 SER A O 1
ATOM 607 N N . ALA A 1 81 ? -15.109 -6.066 -18.719 1 98.12 81 ALA A N 1
ATOM 608 C CA . ALA A 1 81 ? -14.289 -4.859 -18.703 1 98.12 81 ALA A CA 1
ATOM 609 C C . ALA A 1 81 ? -13.297 -4.883 -17.547 1 98.12 81 ALA A C 1
ATOM 611 O O . ALA A 1 81 ? -13.664 -5.219 -16.422 1 98.12 81 ALA A O 1
ATOM 612 N N . LEU A 1 82 ? -12.055 -4.547 -17.922 1 98.38 82 LEU A N 1
ATOM 613 C CA . LEU A 1 82 ? -11 -4.348 -16.938 1 98.38 82 LEU A CA 1
ATOM 614 C C . LEU A 1 82 ? -11.258 -3.104 -16.094 1 98.38 82 LEU A C 1
ATOM 616 O O . LEU A 1 82 ? -11.547 -2.035 -16.641 1 98.38 82 LEU A O 1
ATOM 620 N N . VAL A 1 83 ? -11.148 -3.285 -14.727 1 98.31 83 VAL A N 1
ATOM 621 C CA . VAL A 1 83 ? -11.352 -2.133 -13.859 1 98.31 83 VAL A CA 1
ATOM 622 C C . VAL A 1 83 ? -10.031 -1.749 -13.195 1 98.31 83 VAL A C 1
ATOM 624 O O . VAL A 1 83 ? -9.844 -0.598 -12.789 1 98.31 83 VAL A O 1
ATOM 627 N N . GLY A 1 84 ? -9.195 -2.719 -12.961 1 98.56 84 GLY A N 1
ATOM 628 C CA . GLY A 1 84 ? -7.926 -2.424 -12.312 1 98.56 84 GLY A CA 1
ATOM 629 C C . GLY A 1 84 ? -7.133 -3.666 -11.953 1 98.56 84 GLY A C 1
ATOM 630 O O . GLY A 1 84 ? -7.234 -4.688 -12.641 1 98.56 84 GLY A O 1
ATOM 631 N N . ARG A 1 85 ? -6.227 -3.473 -11.023 1 98.81 85 ARG A N 1
ATOM 632 C CA . ARG A 1 85 ? -5.328 -4.52 -10.539 1 98.81 85 ARG A CA 1
ATOM 633 C C . ARG A 1 85 ? -5.371 -4.625 -9.023 1 98.81 85 ARG A C 1
ATOM 635 O O . ARG A 1 85 ? -5.488 -3.615 -8.328 1 98.81 85 ARG A O 1
ATOM 642 N N . SER A 1 86 ? -5.316 -5.785 -8.492 1 98.81 86 SER A N 1
ATOM 643 C CA . SER A 1 86 ? -5.059 -6.074 -7.082 1 98.81 86 SER A CA 1
ATOM 644 C C . SER A 1 86 ? -3.605 -6.484 -6.863 1 98.81 86 SER A C 1
ATOM 646 O O . SER A 1 86 ? -3.195 -7.578 -7.254 1 98.81 86 SER A O 1
ATOM 648 N N . GLN A 1 87 ? -2.832 -5.602 -6.277 1 98.81 87 GLN A N 1
ATOM 649 C CA . GLN A 1 87 ? -1.392 -5.781 -6.137 1 98.81 87 GLN A CA 1
ATOM 650 C C . GLN A 1 87 ? -0.974 -5.754 -4.668 1 98.81 87 GLN A C 1
ATOM 652 O O . GLN A 1 87 ? -1.518 -4.98 -3.879 1 98.81 87 GLN A O 1
ATOM 657 N N . GLY A 1 88 ? 0.004 -6.609 -4.285 1 98.5 88 GLY A N 1
ATOM 658 C CA . GLY A 1 88 ? 0.501 -6.543 -2.918 1 98.5 88 GLY A CA 1
ATOM 659 C C . GLY A 1 88 ? 1.243 -7.793 -2.49 1 98.5 88 GLY A C 1
ATOM 660 O O . GLY A 1 88 ? 1.937 -8.414 -3.297 1 98.5 88 GLY A O 1
ATOM 661 N N . ILE A 1 89 ? 1.228 -7.992 -1.173 1 98.44 89 ILE A N 1
ATOM 662 C CA . ILE A 1 89 ? 1.935 -9.094 -0.524 1 98.44 89 ILE A CA 1
ATOM 663 C C . ILE A 1 89 ? 0.955 -9.914 0.308 1 98.44 89 ILE A C 1
ATOM 665 O O . ILE A 1 89 ? 0.044 -9.367 0.931 1 98.44 89 ILE A O 1
ATOM 669 N N . ALA A 1 90 ? 1.184 -11.18 0.279 1 98.31 90 ALA A N 1
ATOM 670 C CA . ALA A 1 90 ? 0.438 -12.102 1.131 1 98.31 90 ALA A CA 1
ATOM 671 C C . ALA A 1 90 ? 1.374 -13.086 1.825 1 98.31 90 ALA A C 1
ATOM 673 O O . ALA A 1 90 ? 2.408 -13.461 1.27 1 98.31 90 ALA A O 1
ATOM 674 N N . ALA A 1 91 ? 0.997 -13.523 3.049 1 98.31 91 ALA A N 1
ATOM 675 C CA . ALA A 1 91 ? 1.763 -14.531 3.77 1 98.31 91 ALA A CA 1
ATOM 676 C C . ALA A 1 91 ? 0.838 -15.539 4.453 1 98.31 91 ALA A C 1
ATOM 678 O O . ALA A 1 91 ? -0.146 -15.148 5.09 1 98.31 91 ALA A O 1
ATOM 679 N N . VAL A 1 92 ? 1.182 -16.781 4.246 1 97.38 92 VAL A N 1
ATOM 680 C CA . VAL A 1 92 ? 0.513 -17.781 5.078 1 97.38 92 VAL A CA 1
ATOM 681 C C . VAL A 1 92 ? 0.978 -17.641 6.523 1 97.38 92 VAL A C 1
ATOM 683 O O . VAL A 1 92 ? 2.104 -18.016 6.859 1 97.38 92 VAL A O 1
ATOM 686 N N . ALA A 1 93 ? 0.051 -17.234 7.379 1 97.19 93 ALA A N 1
ATOM 687 C CA . ALA A 1 93 ? 0.452 -16.766 8.703 1 97.19 93 ALA A CA 1
ATOM 688 C C . ALA A 1 93 ? -0.335 -17.484 9.797 1 97.19 93 ALA A C 1
ATOM 690 O O . ALA A 1 93 ? -0.635 -16.906 10.844 1 97.19 93 ALA A O 1
ATOM 691 N N . SER A 1 94 ? -0.697 -18.703 9.539 1 95.06 94 SER A N 1
ATOM 692 C CA . SER A 1 94 ? -1.308 -19.562 10.555 1 95.06 94 SER A CA 1
ATOM 693 C C . SER A 1 94 ? -0.596 -20.906 10.641 1 95.06 94 SER A C 1
ATOM 695 O O . SER A 1 94 ? -0.408 -21.594 9.633 1 95.06 94 SER A O 1
ATOM 697 N N . LEU A 1 95 ? -0.318 -21.312 11.859 1 93.81 95 LEU A N 1
ATOM 698 C CA . LEU A 1 95 ? 0.445 -22.531 12.07 1 93.81 95 LEU A CA 1
ATOM 699 C C . LEU A 1 95 ? -0.302 -23.734 11.508 1 93.81 95 LEU A C 1
ATOM 701 O O . LEU A 1 95 ? 0.313 -24.75 11.164 1 93.81 95 LEU A O 1
ATOM 705 N N . ASP A 1 96 ? -1.605 -23.625 11.32 1 93 96 ASP A N 1
ATOM 706 C CA . ASP A 1 96 ? -2.355 -24.75 10.766 1 93 96 ASP A CA 1
ATOM 707 C C . ASP A 1 96 ? -2.504 -24.609 9.25 1 93 96 ASP A C 1
ATOM 709 O O . ASP A 1 96 ? -3.254 -25.359 8.625 1 93 96 ASP A O 1
ATOM 713 N N . ASN A 1 97 ? -1.859 -23.578 8.617 1 89 97 ASN A N 1
ATOM 714 C CA . ASN A 1 97 ? -1.71 -23.406 7.18 1 89 97 ASN A CA 1
ATOM 715 C C . ASN A 1 97 ? -3.008 -22.922 6.539 1 89 97 ASN A C 1
ATOM 717 O O . ASN A 1 97 ? -3.178 -23.016 5.32 1 89 97 ASN A O 1
ATOM 721 N N . THR A 1 98 ? -3.938 -22.344 7.352 1 90.81 98 THR A N 1
ATOM 722 C CA . THR A 1 98 ? -5.27 -22.125 6.801 1 90.81 98 THR A CA 1
ATOM 723 C C . THR A 1 98 ? -5.492 -20.625 6.531 1 90.81 98 THR A C 1
ATOM 725 O O . THR A 1 98 ? -6.406 -20.266 5.789 1 90.81 98 THR A O 1
ATOM 728 N N . ASN A 1 99 ? -4.695 -19.781 7.121 1 96 99 ASN A N 1
ATOM 729 C CA . ASN A 1 99 ? -4.977 -18.344 7.031 1 96 99 ASN A CA 1
ATOM 730 C C . ASN A 1 99 ? -3.801 -17.594 6.43 1 96 99 ASN A C 1
ATOM 732 O O . ASN A 1 99 ? -2.641 -17.891 6.715 1 96 99 ASN A O 1
ATOM 736 N N . ALA A 1 100 ? -4.164 -16.625 5.617 1 97 100 ALA A N 1
ATOM 737 C CA . ALA A 1 100 ? -3.143 -15.766 5.035 1 97 100 ALA A CA 1
ATOM 738 C C . ALA A 1 100 ? -3.352 -14.312 5.461 1 97 100 ALA A C 1
ATOM 740 O O . ALA A 1 100 ? -4.484 -13.828 5.508 1 97 100 ALA A O 1
ATOM 741 N N . GLU A 1 101 ? -2.283 -13.672 5.871 1 98.06 101 GLU A N 1
ATOM 742 C CA . GLU A 1 101 ? -2.264 -12.219 6.012 1 98.06 101 GLU A CA 1
ATOM 743 C C . GLU A 1 101 ? -2.135 -11.539 4.652 1 98.06 101 GLU A C 1
ATOM 745 O O . GLU A 1 101 ? -1.253 -11.883 3.861 1 98.06 101 GLU A O 1
ATOM 750 N N . LEU A 1 102 ? -3.059 -10.578 4.387 1 98.31 102 LEU A N 1
ATOM 751 C CA . LEU A 1 102 ? -3.051 -9.844 3.129 1 98.31 102 LEU A CA 1
ATOM 752 C C . LEU A 1 102 ? -2.725 -8.367 3.361 1 98.31 102 LEU A C 1
ATOM 754 O O . LEU A 1 102 ? -3.287 -7.738 4.262 1 98.31 102 LEU A O 1
ATOM 758 N N . VAL A 1 103 ? -1.798 -7.809 2.695 1 98.38 103 VAL A N 1
ATOM 759 C CA . VAL A 1 103 ? -1.495 -6.395 2.514 1 98.38 103 VAL A CA 1
ATOM 760 C C . VAL A 1 103 ? -1.59 -6.027 1.035 1 98.38 103 VAL A C 1
ATOM 762 O O . VAL A 1 103 ? -0.614 -6.164 0.292 1 98.38 103 VAL A O 1
ATOM 765 N N . ILE A 1 104 ? -2.754 -5.555 0.597 1 98.44 104 ILE A N 1
ATOM 766 C CA . ILE A 1 104 ? -2.986 -5.438 -0.838 1 98.44 104 ILE A CA 1
ATOM 767 C C . ILE A 1 104 ? -3.527 -4.047 -1.161 1 98.44 104 ILE A C 1
ATOM 769 O O . ILE A 1 104 ? -4.09 -3.377 -0.293 1 98.44 104 ILE A O 1
ATOM 773 N N . THR A 1 105 ? -3.324 -3.629 -2.334 1 98.88 105 THR A N 1
ATOM 774 C CA . THR A 1 105 ? -3.814 -2.385 -2.918 1 98.88 105 THR A CA 1
ATOM 775 C C . THR A 1 105 ? -4.648 -2.662 -4.164 1 98.88 105 THR A C 1
ATOM 777 O O . THR A 1 105 ? -4.199 -3.367 -5.074 1 98.88 105 THR A O 1
ATOM 780 N N . PHE A 1 106 ? -5.871 -2.191 -4.18 1 98.88 106 PHE A N 1
ATOM 781 C CA . PHE A 1 106 ? -6.57 -2.086 -5.453 1 98.88 106 PHE A CA 1
ATOM 782 C C . PHE A 1 106 ? -6.164 -0.818 -6.195 1 98.88 106 PHE A C 1
ATOM 784 O O . PHE A 1 106 ? -6.355 0.29 -5.691 1 98.88 106 PHE A O 1
ATOM 791 N N . LEU A 1 107 ? -5.555 -0.985 -7.285 1 98.81 107 LEU A N 1
ATOM 792 C CA . LEU A 1 107 ? -5.211 0.088 -8.211 1 98.81 107 LEU A CA 1
ATOM 793 C C . LEU A 1 107 ? -6.203 0.148 -9.367 1 98.81 107 LEU A C 1
ATOM 795 O O . LEU A 1 107 ? -6.195 -0.719 -10.242 1 98.81 107 LEU A O 1
ATOM 799 N N . PHE A 1 108 ? -7.055 1.152 -9.406 1 98.5 108 PHE A N 1
ATOM 800 C CA . PHE A 1 108 ? -8.008 1.325 -10.5 1 98.5 108 PHE A CA 1
ATOM 801 C C . PHE A 1 108 ? -7.324 1.927 -11.719 1 98.5 108 PHE A C 1
ATOM 803 O O . PHE A 1 108 ? -6.641 2.947 -11.617 1 98.5 108 PHE A O 1
ATOM 810 N N . THR A 1 109 ? -7.523 1.249 -12.836 1 97.69 109 THR A N 1
ATOM 811 C CA . THR A 1 109 ? -6.805 1.67 -14.031 1 97.69 109 THR A CA 1
ATOM 812 C C . THR A 1 109 ? -7.777 2.129 -15.117 1 97.69 109 THR A C 1
ATOM 814 O O . THR A 1 109 ? -7.359 2.678 -16.141 1 97.69 109 THR A O 1
ATOM 817 N N . ASN A 1 110 ? -9.055 1.973 -14.93 1 97.19 110 ASN A N 1
ATOM 818 C CA . ASN A 1 110 ? -10.094 2.314 -15.891 1 97.19 110 ASN A CA 1
ATOM 819 C C . ASN A 1 110 ? -11.32 2.908 -15.203 1 97.19 110 ASN A C 1
ATOM 821 O O . ASN A 1 110 ? -11.547 2.664 -14.016 1 97.19 110 ASN A O 1
ATOM 825 N N . GLY A 1 111 ? -12.086 3.697 -16 1 94.44 111 GLY A N 1
ATOM 826 C CA . GLY A 1 111 ? -13.359 4.215 -15.508 1 94.44 111 GLY A CA 1
ATOM 827 C C . GLY A 1 111 ? -13.195 5.402 -14.586 1 94.44 111 GLY A C 1
ATOM 828 O O . GLY A 1 111 ? -12.172 6.094 -14.617 1 94.44 111 GLY A O 1
ATOM 829 N N . LYS A 1 112 ? -14.18 5.625 -13.789 1 94 112 LYS A N 1
ATOM 830 C CA . LYS A 1 112 ? -14.359 6.816 -12.961 1 94 112 LYS A CA 1
ATOM 831 C C . LYS A 1 112 ? -13.211 6.969 -11.969 1 94 112 LYS A C 1
ATOM 833 O O . LYS A 1 112 ? -12.812 8.086 -11.633 1 94 112 LYS A O 1
ATOM 838 N N . TYR A 1 113 ? -12.602 5.863 -11.547 1 96.81 113 TYR A N 1
ATOM 839 C CA . TYR A 1 113 ? -11.648 5.91 -10.445 1 96.81 113 TYR A CA 1
ATOM 840 C C . TYR A 1 113 ? -10.234 5.637 -10.938 1 96.81 113 TYR A C 1
ATOM 842 O O . TYR A 1 113 ? -9.328 5.363 -10.141 1 96.81 113 TYR A O 1
ATOM 850 N N . SER A 1 114 ? -10.07 5.777 -12.227 1 97.19 114 SER A N 1
ATOM 851 C CA . SER A 1 114 ? -8.766 5.488 -12.812 1 97.19 114 SER A CA 1
ATOM 852 C C . SER A 1 114 ? -7.668 6.32 -12.156 1 97.19 114 SER A C 1
ATOM 854 O O . SER A 1 114 ? -7.832 7.527 -11.953 1 97.19 114 SER A O 1
ATOM 856 N N . GLY A 1 115 ? -6.578 5.633 -11.727 1 95.75 115 GLY A N 1
ATOM 857 C CA . GLY A 1 115 ? -5.426 6.273 -11.109 1 95.75 115 GLY A CA 1
ATOM 858 C C . GLY A 1 115 ? -5.5 6.293 -9.594 1 95.75 115 GLY A C 1
ATOM 859 O O . GLY A 1 115 ? -4.512 6.598 -8.922 1 95.75 115 GLY A O 1
ATOM 860 N N . SER A 1 116 ? -6.641 5.957 -9 1 98 116 SER A N 1
ATOM 861 C CA . SER A 1 116 ? -6.844 5.949 -7.555 1 98 116 SER A CA 1
ATOM 862 C C . SER A 1 116 ? -6.555 4.574 -6.961 1 98 116 SER A C 1
ATOM 864 O O . SER A 1 116 ? -6.613 3.564 -7.668 1 98 116 SER A O 1
ATOM 866 N N . THR A 1 117 ? -6.203 4.586 -5.711 1 98.62 117 THR A N 1
ATOM 867 C CA . THR A 1 117 ? -5.98 3.311 -5.035 1 98.62 117 THR A CA 1
ATOM 868 C C . THR A 1 117 ? -6.801 3.229 -3.752 1 98.62 117 THR A C 1
ATOM 870 O O . THR A 1 117 ? -7.184 4.254 -3.186 1 98.62 117 THR A O 1
ATOM 873 N N . VAL A 1 118 ? -7.059 2.061 -3.344 1 98.81 118 VAL A N 1
ATOM 874 C CA . VAL A 1 118 ? -7.594 1.724 -2.027 1 98.81 118 VAL A CA 1
ATOM 875 C C . VAL A 1 118 ? -6.66 0.737 -1.328 1 98.81 118 VAL A C 1
ATOM 877 O O . VAL A 1 118 ? -6.293 -0.292 -1.9 1 98.81 118 VAL A O 1
ATOM 880 N N . GLU A 1 119 ? -6.25 1.084 -0.127 1 98.88 119 GLU A N 1
ATOM 881 C CA . GLU A 1 119 ? -5.312 0.279 0.651 1 98.88 119 GLU A CA 1
ATOM 882 C C . GLU A 1 119 ? -6.051 -0.624 1.638 1 98.88 119 GLU A C 1
ATOM 884 O O . GLU A 1 119 ? -6.848 -0.147 2.445 1 98.88 119 GLU A O 1
ATOM 889 N N . MET A 1 120 ? -5.695 -1.949 1.59 1 98.81 120 MET A N 1
ATOM 890 C CA . MET A 1 120 ? -6.418 -2.881 2.451 1 98.81 120 MET A CA 1
ATOM 891 C C . MET A 1 120 ? -5.453 -3.824 3.16 1 98.81 120 MET A C 1
ATOM 893 O O . MET A 1 120 ? -4.375 -4.121 2.643 1 98.81 120 MET A O 1
ATOM 897 N N . LYS A 1 121 ? -5.926 -4.238 4.285 1 98.69 121 LYS A N 1
ATOM 898 C CA . LYS A 1 121 ? -5.191 -5.227 5.07 1 98.69 121 LYS A CA 1
ATOM 899 C C . LYS A 1 121 ? -6.141 -6.082 5.906 1 98.69 121 LYS A C 1
ATOM 901 O O . LYS A 1 121 ? -7.18 -5.598 6.363 1 98.69 121 LYS A O 1
ATOM 906 N N . GLY A 1 122 ? -5.758 -7.387 6.094 1 97.81 122 GLY A N 1
ATOM 907 C CA . GLY A 1 122 ? -6.504 -8.281 6.965 1 97.81 122 GLY A CA 1
ATOM 908 C C . GLY A 1 122 ? -6.098 -9.742 6.809 1 97.81 122 GLY A C 1
ATOM 909 O O . GLY A 1 122 ? -5.098 -10.047 6.156 1 97.81 122 GLY A O 1
ATOM 910 N N . ILE A 1 123 ? -6.781 -10.578 7.492 1 97.62 123 ILE A N 1
ATOM 911 C CA . ILE A 1 123 ? -6.574 -12.016 7.41 1 97.62 123 ILE A CA 1
ATOM 912 C C . ILE A 1 123 ? -7.609 -12.641 6.48 1 97.62 123 ILE A C 1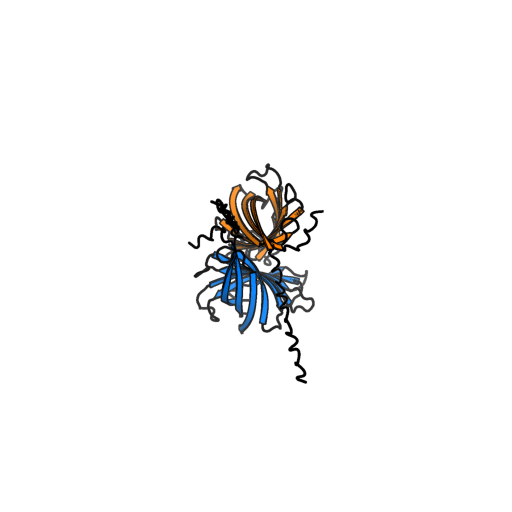
ATOM 914 O O . ILE A 1 123 ? -8.805 -12.336 6.574 1 97.62 123 ILE A O 1
ATOM 918 N N . PHE A 1 124 ? -7.156 -13.352 5.523 1 96.69 124 PHE A N 1
ATOM 919 C CA . PHE A 1 124 ? -8.023 -14.188 4.703 1 96.69 124 PHE A CA 1
ATOM 920 C C . PHE A 1 124 ? -8.062 -15.617 5.238 1 96.69 124 PHE A C 1
ATOM 922 O O . PHE A 1 124 ? -7.047 -16.312 5.238 1 96.69 124 PHE A O 1
ATOM 929 N N . ILE A 1 125 ? -9.188 -16.031 5.672 1 93.56 125 ILE A N 1
ATOM 930 C CA . ILE A 1 125 ? -9.43 -17.359 6.191 1 93.56 125 ILE A CA 1
ATOM 931 C C . ILE A 1 125 ? -10.008 -18.25 5.09 1 93.56 125 ILE A C 1
ATOM 933 O O . ILE A 1 125 ? -11.156 -18.062 4.68 1 93.56 125 ILE A O 1
ATOM 937 N N . GLN A 1 126 ? -9.273 -19.234 4.613 1 85.81 126 GLN A N 1
ATOM 938 C CA . GLN A 1 126 ? -9.586 -20.016 3.426 1 85.81 126 GLN A CA 1
ATOM 939 C C . GLN A 1 126 ? -10.914 -20.75 3.582 1 85.81 126 GLN A C 1
ATOM 941 O O . GLN A 1 126 ? -11.656 -20.906 2.609 1 85.81 126 GLN A O 1
ATOM 946 N N . SER A 1 127 ? -11.25 -21.125 4.746 1 88.31 127 SER A N 1
ATOM 947 C CA . SER A 1 127 ? -12.453 -21.922 4.961 1 88.31 127 SER A CA 1
ATOM 948 C C . SER A 1 127 ? -13.688 -21.031 5.109 1 88.31 127 SER A C 1
ATOM 950 O O . SER A 1 127 ? -14.812 -21.531 5.164 1 88.31 127 SER A O 1
ATOM 952 N N . MET A 1 128 ? -13.469 -19.781 5.215 1 87.44 128 MET A N 1
ATOM 953 C CA . MET A 1 128 ? -14.586 -18.859 5.406 1 87.44 128 MET A CA 1
ATOM 954 C C . MET A 1 128 ? -15.211 -18.484 4.066 1 87.44 128 MET A C 1
ATOM 956 O O . MET A 1 128 ? -14.5 -18.219 3.094 1 87.44 128 MET A O 1
ATOM 960 N N . GLY A 1 129 ? -16.469 -18.578 3.992 1 87.56 129 GLY A N 1
ATOM 961 C CA . GLY A 1 129 ? -17.188 -18.188 2.791 1 87.56 129 GLY A CA 1
ATOM 962 C C . GLY A 1 129 ? -17 -16.719 2.441 1 87.56 129 GLY A C 1
ATOM 963 O O . GLY A 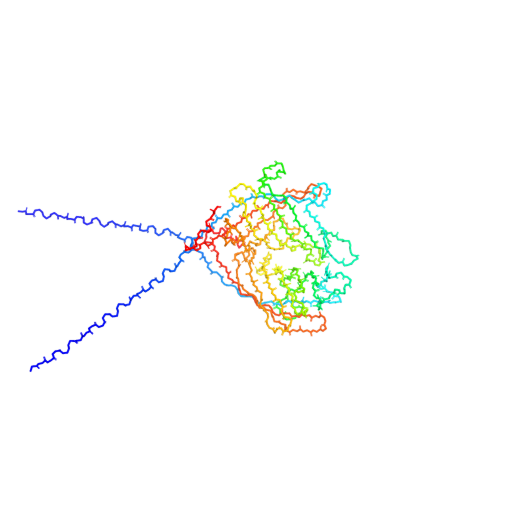1 129 ? -16.797 -16.375 1.276 1 87.56 129 GLY A O 1
ATOM 964 N N . VAL A 1 130 ? -17.203 -15.891 3.42 1 96.19 130 VAL A N 1
ATOM 965 C CA . VAL A 1 130 ? -17.031 -14.445 3.24 1 96.19 130 VAL A CA 1
ATOM 966 C C . VAL A 1 130 ? -15.969 -13.93 4.207 1 96.19 130 VAL A C 1
ATOM 968 O O . VAL A 1 130 ? -16.062 -14.156 5.418 1 96.19 130 VAL A O 1
ATOM 971 N N . ASN A 1 131 ? -14.922 -13.328 3.744 1 98.06 131 ASN A N 1
ATOM 972 C CA . ASN A 1 131 ? -13.867 -12.68 4.516 1 98.06 131 ASN A CA 1
ATOM 973 C C . ASN A 1 131 ? -14.008 -11.156 4.492 1 98.06 131 ASN A C 1
ATOM 975 O O . ASN A 1 131 ? -14.711 -10.609 3.641 1 98.06 131 ASN A O 1
ATOM 979 N N . GLU A 1 132 ? -13.422 -10.469 5.473 1 98.31 132 GLU A N 1
ATOM 980 C CA . GLU A 1 132 ? -13.367 -9.016 5.492 1 98.31 132 GLU A CA 1
ATOM 981 C C . GLU A 1 132 ? -11.93 -8.516 5.645 1 98.31 132 GLU A C 1
ATOM 983 O O . GLU A 1 132 ? -11.148 -9.094 6.406 1 98.31 132 GLU A O 1
ATOM 988 N N . LEU A 1 133 ? -11.609 -7.516 4.883 1 98.5 133 LEU A N 1
ATOM 989 C CA . LEU A 1 133 ? -10.398 -6.734 5.082 1 98.5 133 LEU A CA 1
ATOM 990 C C . LEU A 1 133 ? -10.734 -5.297 5.465 1 98.5 133 LEU A C 1
ATOM 992 O O . LEU A 1 133 ? -11.758 -4.758 5.031 1 98.5 133 LEU A O 1
ATOM 996 N N . ALA A 1 134 ? -9.875 -4.688 6.266 1 98.75 134 ALA A N 1
ATOM 997 C CA . ALA A 1 134 ? -10.016 -3.268 6.574 1 98.75 134 ALA A CA 1
ATOM 998 C C . ALA A 1 134 ? -9.531 -2.406 5.41 1 98.75 134 ALA A C 1
ATOM 1000 O O . ALA A 1 134 ? -8.523 -2.721 4.773 1 98.75 134 ALA A O 1
ATOM 1001 N N . ILE A 1 135 ? -10.266 -1.396 5.07 1 98.62 135 ILE A N 1
ATOM 1002 C CA . ILE A 1 135 ? -9.766 -0.303 4.246 1 98.62 135 ILE A CA 1
ATOM 1003 C C . ILE A 1 135 ? -9.086 0.743 5.129 1 98.62 135 ILE A C 1
ATOM 1005 O O . ILE A 1 135 ? -9.734 1.364 5.977 1 98.62 135 ILE A O 1
ATOM 1009 N N . LEU A 1 136 ? -7.809 1.019 4.855 1 97.81 136 LEU A N 1
ATOM 1010 C CA . LEU A 1 136 ? -6.98 1.82 5.75 1 97.81 136 LEU A CA 1
ATOM 1011 C C . LEU A 1 136 ? -6.762 3.217 5.18 1 97.81 136 LEU A C 1
ATOM 1013 O O . LEU A 1 136 ? -6.379 4.137 5.906 1 97.81 136 LEU A O 1
ATOM 1017 N N . GLY A 1 137 ? -6.992 3.344 3.953 1 97.56 137 GLY A N 1
ATOM 1018 C CA . GLY A 1 137 ? -6.754 4.598 3.256 1 97.56 137 GLY A CA 1
ATOM 1019 C C . GLY A 1 137 ? -6.887 4.477 1.749 1 97.56 137 GLY A C 1
ATOM 1020 O O . GLY A 1 137 ? -7.336 3.447 1.241 1 97.56 137 GLY A O 1
ATOM 1021 N N . GLY A 1 138 ? -6.473 5.547 1.06 1 98.12 138 GLY A N 1
ATOM 1022 C CA . GLY A 1 138 ? -6.492 5.613 -0.393 1 98.12 138 GLY A CA 1
ATOM 1023 C C . GLY A 1 138 ? -5.863 6.879 -0.941 1 98.12 138 GLY A C 1
ATOM 1024 O O . GLY A 1 138 ? -5.391 7.727 -0.178 1 98.12 138 GLY A O 1
ATOM 1025 N N . THR A 1 139 ? -5.84 6.895 -2.25 1 97.56 139 THR A N 1
ATOM 1026 C CA . THR A 1 139 ? -5.242 8.039 -2.932 1 97.56 139 THR A CA 1
ATOM 1027 C C . THR A 1 139 ? -6.211 8.633 -3.947 1 97.56 139 THR A C 1
ATOM 1029 O O . THR A 1 139 ? -7.18 7.977 -4.344 1 97.56 139 THR A O 1
ATOM 1032 N N . LYS A 1 140 ? -5.973 9.859 -4.332 1 95.94 140 LYS A N 1
ATOM 1033 C CA . LYS A 1 140 ? -6.75 10.602 -5.32 1 95.94 140 LYS A CA 1
ATOM 1034 C C . LYS A 1 140 ? -8.242 10.562 -4.988 1 95.94 140 LYS A C 1
ATOM 1036 O O . LYS A 1 140 ? -8.656 11.023 -3.924 1 95.94 140 LYS A O 1
ATOM 1041 N N . GLN A 1 141 ? -9.094 9.891 -5.707 1 96.06 141 GLN A N 1
ATOM 1042 C CA . GLN A 1 141 ? -10.531 9.906 -5.461 1 96.06 141 GLN A CA 1
ATOM 1043 C C . GLN A 1 141 ? -10.867 9.242 -4.129 1 96.06 141 GLN A C 1
ATOM 1045 O O . GLN A 1 141 ? -11.977 9.398 -3.619 1 96.06 141 GLN A O 1
ATOM 1050 N N . PHE A 1 142 ? -9.914 8.562 -3.559 1 97.31 142 PHE A N 1
ATOM 1051 C CA . PHE A 1 142 ? -10.195 7.855 -2.314 1 97.31 142 PHE A CA 1
ATOM 1052 C C . PHE A 1 142 ? -9.32 8.383 -1.184 1 97.31 142 PHE A C 1
ATOM 1054 O O . PHE A 1 142 ? -9.102 7.691 -0.187 1 97.31 142 PHE A O 1
ATOM 1061 N N . ARG A 1 143 ? -8.789 9.523 -1.289 1 95.75 143 ARG A N 1
ATOM 1062 C CA . ARG A 1 143 ? -8.086 10.141 -0.167 1 95.75 143 ARG A CA 1
ATOM 1063 C C . ARG A 1 143 ? -8.953 10.148 1.086 1 95.75 143 ARG A C 1
ATOM 1065 O O . ARG A 1 143 ? -10.156 10.391 1.011 1 95.75 143 ARG A O 1
ATOM 1072 N N . TYR A 1 144 ? -8.359 9.836 2.264 1 94.38 144 TYR A N 1
ATOM 1073 C CA . TYR A 1 144 ? -8.992 9.82 3.578 1 94.38 144 TYR A CA 1
ATOM 1074 C C . TYR A 1 144 ? -9.992 8.68 3.689 1 94.38 144 TYR A C 1
ATOM 1076 O O . TYR A 1 144 ? -10.875 8.703 4.555 1 94.38 144 TYR A O 1
ATOM 1084 N N . ALA A 1 145 ? -9.875 7.75 2.824 1 96.56 145 ALA A N 1
ATOM 1085 C CA . ALA A 1 145 ? -10.797 6.621 2.861 1 96.56 145 ALA A CA 1
ATOM 1086 C C . ALA A 1 145 ? -10.602 5.789 4.125 1 96.56 145 ALA A C 1
AT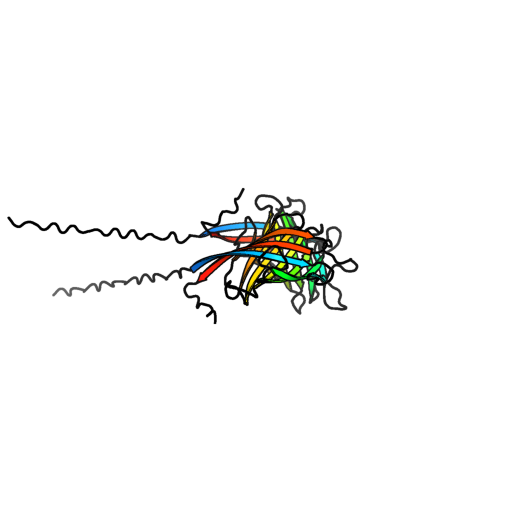OM 1088 O O . ALA A 1 145 ? -9.461 5.551 4.543 1 96.56 145 ALA A O 1
ATOM 1089 N N . THR A 1 146 ? -11.664 5.395 4.676 1 97.25 146 THR A N 1
ATOM 1090 C CA . THR A 1 146 ? -11.773 4.344 5.676 1 97.25 146 THR A CA 1
ATOM 1091 C C . THR A 1 146 ? -12.953 3.424 5.367 1 97.25 146 THR A C 1
ATOM 1093 O O . THR A 1 146 ? -13.797 3.75 4.531 1 97.25 146 THR A O 1
ATOM 1096 N N . GLY A 1 147 ? -12.938 2.217 5.949 1 98.25 147 GLY A N 1
ATOM 1097 C CA . GLY A 1 147 ? -14.039 1.294 5.734 1 98.25 147 GLY A CA 1
ATOM 1098 C C . GLY A 1 147 ? -13.617 -0.162 5.77 1 98.25 147 GLY A C 1
ATOM 1099 O O . GLY A 1 147 ? -12.734 -0.538 6.543 1 98.25 147 GLY A O 1
ATOM 1100 N N . TYR A 1 148 ? -14.367 -0.941 4.992 1 98.69 148 TYR A N 1
ATOM 1101 C CA . TYR A 1 148 ? -14.062 -2.365 4.898 1 98.69 148 TYR A CA 1
ATOM 1102 C C . TYR A 1 148 ? -14.477 -2.926 3.543 1 98.69 148 TYR A C 1
ATOM 1104 O O . TYR A 1 148 ? -15.25 -2.299 2.814 1 98.69 148 TYR A O 1
ATOM 1112 N N . ALA A 1 149 ? -13.914 -3.996 3.211 1 98.88 149 ALA A N 1
ATOM 1113 C CA . ALA A 1 149 ? -14.273 -4.754 2.016 1 98.88 149 ALA A CA 1
ATOM 1114 C C . ALA A 1 149 ? -14.609 -6.203 2.365 1 98.88 149 ALA A C 1
ATOM 1116 O O . ALA A 1 149 ? -13.961 -6.809 3.219 1 98.88 149 ALA A O 1
ATOM 1117 N N . THR A 1 150 ? -15.555 -6.719 1.705 1 98.69 150 THR A N 1
ATOM 1118 C CA . THR A 1 150 ? -15.836 -8.148 1.82 1 98.69 150 THR A CA 1
ATOM 1119 C C . THR A 1 150 ? -15.336 -8.898 0.588 1 98.69 150 THR A C 1
ATOM 1121 O O . THR A 1 150 ? -15.359 -8.359 -0.522 1 98.69 150 THR A O 1
ATOM 1124 N N . PHE A 1 151 ? -14.891 -10.086 0.811 1 98.44 151 PHE A N 1
ATOM 1125 C CA . PHE A 1 151 ? -14.422 -10.984 -0.244 1 98.44 151 PHE A CA 1
ATOM 1126 C C . PHE A 1 151 ? -15.133 -12.328 -0.167 1 98.44 151 PHE A C 1
ATOM 1128 O O . PHE A 1 151 ? -15.109 -12.992 0.872 1 98.44 151 PHE A O 1
ATOM 1135 N N . GLU A 1 152 ? -15.75 -12.664 -1.261 1 97.69 152 GLU A N 1
ATOM 1136 C CA . GLU A 1 152 ? -16.469 -13.93 -1.384 1 97.69 152 GLU A CA 1
ATOM 1137 C C . GLU A 1 152 ? -15.961 -14.734 -2.578 1 97.69 152 GLU A C 1
ATOM 1139 O O . GLU A 1 152 ? -15.898 -14.219 -3.697 1 97.69 152 GLU A O 1
ATOM 1144 N N . VAL A 1 153 ? -15.562 -16.016 -2.295 1 96.06 153 VAL A N 1
ATOM 1145 C CA . VAL A 1 153 ? -15.227 -16.875 -3.424 1 96.06 153 VAL A CA 1
ATOM 1146 C C . VAL A 1 153 ? -16.484 -17.188 -4.223 1 96.06 153 VAL A C 1
ATOM 1148 O O . VAL A 1 153 ? -17.422 -17.797 -3.697 1 96.06 153 VAL A O 1
ATOM 1151 N N . VAL A 1 154 ? -16.531 -16.844 -5.508 1 97.31 154 VAL A N 1
ATOM 1152 C CA . VAL A 1 154 ? -17.734 -17.062 -6.301 1 97.31 154 VAL A CA 1
ATOM 1153 C C . VAL A 1 154 ? -17.469 -18.125 -7.367 1 97.31 154 VAL A C 1
ATOM 1155 O O . VAL A 1 154 ? -18.406 -18.672 -7.953 1 97.31 154 VAL A O 1
ATOM 1158 N N . SER A 1 155 ? -16.203 -18.391 -7.617 1 95.44 155 SER A N 1
ATOM 1159 C CA . SER A 1 155 ? -15.836 -19.453 -8.562 1 95.44 155 SER A CA 1
ATOM 1160 C C . SER A 1 155 ? -14.422 -19.953 -8.297 1 95.44 155 SER A C 1
ATOM 1162 O O . SER A 1 155 ? -13.531 -19.188 -7.941 1 95.44 155 SER A O 1
ATOM 1164 N N . GLN A 1 156 ? -14.242 -21.25 -8.414 1 94 156 GLN A N 1
ATOM 1165 C CA . GLN A 1 156 ? -12.938 -21.906 -8.445 1 94 156 GLN A CA 1
ATOM 1166 C C . GLN A 1 156 ? -12.883 -22.969 -9.531 1 94 156 GLN A C 1
ATOM 1168 O O . GLN A 1 156 ? -13.477 -24.047 -9.398 1 94 156 GLN A O 1
ATOM 1173 N N . VAL A 1 157 ? -12.273 -22.719 -10.625 1 94.94 157 VAL A N 1
ATOM 1174 C CA . VAL A 1 157 ? -12.086 -23.641 -11.734 1 94.94 157 VAL A CA 1
ATOM 1175 C C . VAL A 1 157 ? -10.602 -23.938 -11.922 1 94.94 157 VAL A C 1
ATOM 1177 O O . VAL A 1 157 ? -9.859 -23.094 -12.445 1 94.94 157 VAL A O 1
ATOM 1180 N N . GLY A 1 158 ? -10.203 -25.156 -11.461 1 94.25 158 GLY A N 1
ATOM 1181 C CA . GLY A 1 158 ? -8.773 -25.422 -11.422 1 94.25 158 GLY A CA 1
ATOM 1182 C C . GLY A 1 158 ? -8.008 -24.469 -10.531 1 94.25 158 GLY A C 1
ATOM 1183 O O . GLY A 1 158 ? -8.344 -24.297 -9.359 1 94.25 158 GLY A O 1
ATOM 1184 N N . ASP A 1 159 ? -7.039 -23.719 -11.109 1 95.12 159 ASP A N 1
ATOM 1185 C CA . ASP A 1 159 ? -6.184 -22.828 -10.336 1 95.12 159 ASP A CA 1
ATOM 1186 C C . ASP A 1 159 ? -6.637 -21.375 -10.469 1 95.12 159 ASP A C 1
ATOM 1188 O O . ASP A 1 159 ? -5.945 -20.469 -10.016 1 95.12 159 ASP A O 1
ATOM 1192 N N . HIS A 1 160 ? -7.785 -21.25 -11.125 1 96.88 160 HIS A N 1
ATOM 1193 C CA . HIS A 1 160 ? -8.383 -19.922 -11.258 1 96.88 160 HIS A CA 1
ATOM 1194 C C . HIS A 1 160 ? -9.422 -19.672 -10.172 1 96.88 160 HIS A C 1
ATOM 1196 O O . HIS A 1 160 ? -10.492 -20.297 -10.18 1 96.88 160 HIS A O 1
ATOM 1202 N N . LEU A 1 161 ? -9.078 -18.812 -9.242 1 96.38 161 LEU A N 1
ATOM 1203 C CA . LEU A 1 161 ? -9.969 -18.391 -8.164 1 96.38 161 LEU A CA 1
ATOM 1204 C C . LEU A 1 161 ? -10.562 -17.016 -8.445 1 96.38 161 LEU A C 1
ATOM 1206 O O . LEU A 1 161 ? -9.828 -16.062 -8.734 1 96.38 161 LEU A O 1
ATOM 1210 N N . THR A 1 162 ? -11.898 -16.875 -8.445 1 98 162 THR A N 1
ATOM 1211 C CA . THR A 1 162 ? -12.57 -15.586 -8.594 1 98 162 THR A CA 1
ATOM 1212 C C . THR A 1 162 ? -13.242 -15.164 -7.289 1 98 162 THR A C 1
ATOM 1214 O O . THR A 1 162 ? -14.031 -15.914 -6.723 1 98 162 THR A O 1
ATOM 1217 N N . LEU A 1 163 ? -12.891 -14.008 -6.832 1 98.38 163 LEU A N 1
ATOM 1218 C CA . LEU A 1 163 ? -13.492 -13.438 -5.633 1 98.38 163 LEU A CA 1
ATOM 1219 C C . LEU A 1 163 ? -14.359 -12.227 -5.984 1 98.38 163 LEU A C 1
ATOM 1221 O O . LEU A 1 163 ? -13.93 -11.352 -6.742 1 98.38 163 LEU A O 1
ATOM 1225 N N . LYS A 1 164 ? -15.547 -12.188 -5.48 1 98.81 164 LYS A N 1
ATOM 1226 C CA . LYS A 1 164 ? -16.344 -10.961 -5.465 1 98.81 164 LYS A CA 1
ATOM 1227 C C . LYS A 1 164 ? -15.93 -10.055 -4.305 1 98.81 164 LYS A C 1
ATOM 1229 O O . LYS A 1 164 ? -15.969 -10.469 -3.145 1 98.81 164 LYS A O 1
ATOM 1234 N N . ALA A 1 165 ? -15.547 -8.898 -4.625 1 98.81 165 ALA A N 1
ATOM 1235 C CA . ALA A 1 165 ? -15.156 -7.914 -3.619 1 98.81 165 ALA A CA 1
ATOM 1236 C C . ALA A 1 165 ? -16.156 -6.766 -3.564 1 98.81 165 ALA A C 1
ATOM 1238 O O . ALA A 1 165 ? -16.406 -6.098 -4.57 1 98.81 165 ALA A O 1
ATOM 1239 N N . ASN A 1 166 ? -16.703 -6.512 -2.408 1 98.81 166 ASN A N 1
ATOM 1240 C CA . ASN A 1 166 ? -17.531 -5.34 -2.133 1 98.81 166 ASN A CA 1
ATOM 1241 C C . ASN A 1 166 ? -16.797 -4.348 -1.224 1 98.81 166 ASN A C 1
ATOM 1243 O O . ASN A 1 166 ? -16.438 -4.688 -0.097 1 98.81 166 ASN A O 1
ATOM 1247 N N . LEU A 1 167 ? -16.609 -3.184 -1.735 1 98.81 167 LEU A N 1
ATOM 1248 C CA . LEU A 1 167 ? -15.961 -2.143 -0.952 1 98.81 167 LEU A CA 1
ATOM 1249 C C . LEU A 1 167 ? -16.984 -1.171 -0.374 1 98.81 167 LEU A C 1
ATOM 1251 O O . LEU A 1 167 ? -17.828 -0.648 -1.103 1 98.81 167 LEU A O 1
ATOM 1255 N N . TYR A 1 168 ? -16.891 -0.926 0.883 1 98.75 168 TYR A N 1
ATOM 1256 C CA . TYR A 1 168 ? -17.656 0.075 1.617 1 98.75 168 TYR A CA 1
ATOM 1257 C C . TYR A 1 168 ? -16.734 1.174 2.152 1 98.75 168 TYR A C 1
ATOM 1259 O O . TYR A 1 168 ? -16.125 1.017 3.209 1 98.75 168 TYR A O 1
ATOM 1267 N N . ILE A 1 169 ? -16.734 2.258 1.411 1 98.31 169 ILE A N 1
ATOM 1268 C CA . ILE A 1 169 ? -15.742 3.295 1.647 1 98.31 169 ILE A CA 1
ATOM 1269 C C . ILE A 1 169 ? -16.406 4.527 2.25 1 98.31 169 ILE A C 1
ATOM 1271 O O . ILE A 1 169 ? -17.422 5 1.741 1 98.31 169 ILE A O 1
ATOM 1275 N N . ARG A 1 170 ? -15.844 4.988 3.311 1 97.44 170 ARG A N 1
ATOM 1276 C CA . ARG A 1 170 ? -16.188 6.266 3.932 1 97.44 170 ARG A CA 1
ATOM 1277 C C . ARG A 1 170 ? -15.047 7.266 3.793 1 97.44 170 ARG A C 1
ATOM 1279 O O . ARG A 1 170 ? -13.883 6.914 3.996 1 97.44 170 ARG A O 1
ATOM 1286 N N . GLN A 1 171 ? -15.359 8.445 3.4 1 93.88 171 GLN A N 1
ATOM 1287 C CA . GLN A 1 171 ? -14.383 9.531 3.367 1 93.88 171 GLN A CA 1
ATOM 1288 C C . GLN A 1 171 ? -14.906 10.758 4.117 1 93.88 171 GLN A C 1
ATOM 1290 O O . GLN A 1 171 ? -16.031 11.203 3.881 1 93.88 171 GLN A O 1
ATOM 1295 N N . ASP A 1 172 ? -14.125 11.273 5.016 1 87.31 172 ASP A N 1
ATOM 1296 C CA . ASP A 1 172 ? -14.359 12.594 5.602 1 87.31 172 ASP A CA 1
ATOM 1297 C C . ASP A 1 172 ? -13.469 13.648 4.941 1 87.31 172 ASP A C 1
ATOM 1299 O O . ASP A 1 172 ? -12.297 13.797 5.301 1 87.31 172 ASP A O 1
ATOM 1303 N N . ILE A 1 173 ? -13.977 14.297 4.078 1 82.5 173 ILE A N 1
ATOM 1304 C CA . ILE A 1 173 ? -13.227 15.227 3.244 1 82.5 173 ILE A CA 1
ATOM 1305 C C . ILE A 1 173 ? -13.273 16.625 3.859 1 82.5 173 ILE A C 1
ATOM 1307 O O . ILE A 1 173 ? -14.352 17.172 4.074 1 82.5 173 ILE A O 1
ATOM 1311 N N . PRO A 1 174 ? -12.109 17.109 4.156 1 76.5 174 PRO A N 1
ATOM 1312 C CA . PRO A 1 174 ? -12.109 18.453 4.719 1 76.5 174 PRO A CA 1
ATOM 1313 C C . PRO A 1 174 ? -12.641 19.5 3.738 1 76.5 174 PRO A C 1
ATOM 1315 O O . PRO A 1 174 ? -12.438 19.375 2.527 1 76.5 174 PRO A O 1
ATOM 1318 N N . ASP A 1 175 ? -13.406 20.469 4.281 1 69.62 175 ASP A N 1
ATOM 1319 C CA . ASP A 1 175 ? -13.992 21.516 3.451 1 69.62 175 ASP A CA 1
ATOM 1320 C C . ASP A 1 175 ? -12.922 22.281 2.691 1 69.62 175 ASP A C 1
ATOM 1322 O O . ASP A 1 175 ? -13.148 22.734 1.569 1 69.62 175 ASP A O 1
ATOM 1326 N N . ASP A 1 176 ? -11.852 22.688 3.447 1 59.09 176 ASP A N 1
ATOM 1327 C CA . ASP A 1 176 ? -10.812 23.5 2.812 1 59.09 176 ASP A CA 1
ATOM 1328 C C . ASP A 1 176 ? -9.828 22.625 2.037 1 59.09 176 ASP A C 1
ATOM 1330 O O . ASP A 1 176 ? -8.766 23.094 1.624 1 59.09 176 ASP A O 1
ATOM 1334 N N . TYR A 1 177 ? -10.148 21.391 2.096 1 56.91 177 TYR A N 1
ATOM 1335 C CA . TYR A 1 177 ? -9.266 20.516 1.335 1 56.91 177 TYR A CA 1
ATOM 1336 C C . TYR A 1 177 ? -9.242 20.906 -0.137 1 56.91 177 TYR A C 1
ATOM 1338 O O . TYR A 1 177 ? -10.289 20.953 -0.791 1 56.91 177 TYR A O 1
ATOM 1346 N N . PRO A 1 178 ? -8.273 21.766 -0.46 1 46.41 178 PRO A N 1
ATOM 1347 C CA . PRO A 1 178 ? -8.305 21.984 -1.908 1 46.41 178 PRO A CA 1
ATOM 1348 C C . PRO A 1 178 ? -8.57 20.703 -2.695 1 46.41 178 PRO A 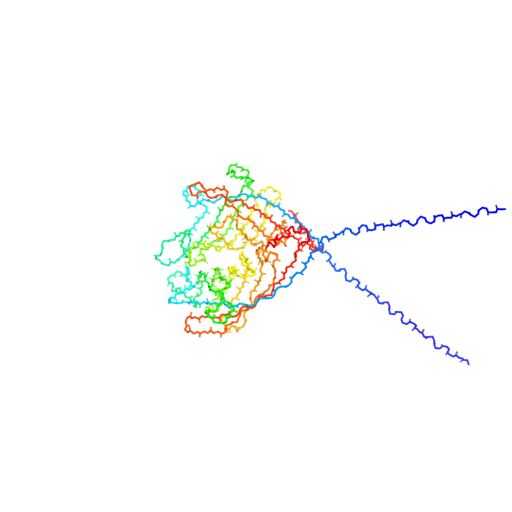C 1
ATOM 1350 O O . PRO A 1 178 ? -8.016 19.641 -2.375 1 46.41 178 PRO A O 1
ATOM 1353 N N . GLY A 1 179 ? -9.914 20.484 -2.828 1 38.34 179 GLY A N 1
ATOM 1354 C CA . GLY A 1 179 ? -10.398 19.375 -3.625 1 38.34 179 GLY A CA 1
ATOM 1355 C C . GLY A 1 179 ? -9.297 18.656 -4.383 1 38.34 179 GLY A C 1
ATOM 1356 O O . GLY A 1 179 ? -8.203 19.188 -4.551 1 38.34 179 GLY A O 1
ATOM 1357 N N . ILE A 1 180 ? -9.195 17.312 -4.309 1 35.81 180 ILE A N 1
ATOM 1358 C CA . ILE A 1 180 ? -8.828 16.656 -5.555 1 35.81 180 ILE A CA 1
ATOM 1359 C C . ILE A 1 180 ? -9.289 17.5 -6.742 1 35.81 180 ILE A C 1
ATOM 1361 O O . ILE A 1 180 ? -10.484 17.781 -6.879 1 35.81 180 ILE A O 1
ATOM 1365 N N . ALA A 1 181 ? -8.781 18.625 -7.137 1 28.11 181 ALA A N 1
ATOM 1366 C CA . ALA A 1 181 ? -9.383 18.969 -8.422 1 28.11 181 ALA A CA 1
ATOM 1367 C C . ALA A 1 181 ? -9.953 17.734 -9.117 1 28.11 181 ALA A C 1
ATOM 1369 O O . ALA A 1 181 ? -9.203 16.828 -9.484 1 28.11 181 ALA A O 1
ATOM 1370 N N . LEU A 1 182 ? -10.945 17.094 -8.68 1 26.2 182 LEU A N 1
ATOM 1371 C CA . LEU A 1 182 ? -11.711 16.266 -9.602 1 26.2 182 LEU A CA 1
ATOM 1372 C C . LEU A 1 182 ? -11.672 16.844 -11.016 1 26.2 182 LEU A C 1
ATOM 1374 O O . LEU A 1 182 ? -12.25 17.891 -11.273 1 26.2 182 LEU A O 1
ATOM 1378 N N . HIS A 1 183 ? -10.516 17.047 -11.508 1 23 183 HIS A N 1
ATOM 1379 C CA . HIS A 1 183 ? -10.656 17.375 -12.922 1 23 183 HIS A CA 1
ATOM 1380 C C . HIS A 1 183 ? -11.484 16.328 -13.656 1 23 183 HIS A C 1
ATOM 1382 O O . HIS A 1 183 ? -11.461 15.148 -13.297 1 23 183 HIS A O 1
ATOM 1388 N N . MET B 1 1 ? -67.5 17.812 51.312 1 30.92 1 MET B N 1
ATOM 1389 C CA . MET B 1 1 ? -66.188 18.484 51.188 1 30.92 1 MET B CA 1
ATOM 1390 C C . MET B 1 1 ? -65.312 17.781 50.156 1 30.92 1 MET B C 1
ATOM 1392 O O . MET B 1 1 ? -65.188 16.547 50.219 1 30.92 1 MET B O 1
ATOM 1396 N N . ALA B 1 2 ? -65.188 18.438 48.938 1 33.19 2 ALA B N 1
ATOM 1397 C CA . ALA B 1 2 ? -64.562 18.156 47.656 1 33.19 2 ALA B CA 1
ATOM 1398 C C . ALA B 1 2 ? -63.094 17.859 47.781 1 33.19 2 ALA B C 1
ATOM 1400 O O . ALA B 1 2 ? -62.344 18.719 48.25 1 33.19 2 ALA B O 1
ATOM 1401 N N . LYS B 1 3 ? -62.688 16.641 48.094 1 36.5 3 LYS B N 1
ATOM 1402 C CA . LYS B 1 3 ? -61.312 16.125 48.094 1 36.5 3 LYS B CA 1
ATOM 1403 C C . LYS B 1 3 ? -60.625 16.469 46.781 1 36.5 3 LYS B C 1
ATOM 1405 O O . LYS B 1 3 ? -61.031 16.016 45.719 1 36.5 3 LYS B O 1
ATOM 1410 N N . SER B 1 4 ? -60.219 17.75 46.688 1 33.81 4 SER B N 1
ATOM 1411 C CA . SER B 1 4 ? -59.438 18.172 45.531 1 33.81 4 SER B CA 1
ATOM 1412 C C . SER B 1 4 ? -58.25 17.234 45.25 1 33.81 4 SER B C 1
ATOM 1414 O O . SER B 1 4 ? -57.469 16.969 46.156 1 33.81 4 SER B O 1
ATOM 1416 N N . LEU B 1 5 ? -58.406 16.219 44.438 1 36.16 5 LEU B N 1
ATOM 1417 C CA . LEU B 1 5 ? -57.375 15.359 43.875 1 36.16 5 LEU B CA 1
ATOM 1418 C C . LEU B 1 5 ? -56.25 16.188 43.281 1 36.16 5 LEU B C 1
ATOM 1420 O O . LEU B 1 5 ? -56.469 17 42.406 1 36.16 5 LEU B O 1
ATOM 1424 N N . ALA B 1 6 ? -55.25 16.625 44.125 1 36.97 6 ALA B N 1
ATOM 1425 C CA . ALA B 1 6 ? -54 17.25 43.719 1 36.97 6 ALA B CA 1
ATOM 1426 C C . ALA B 1 6 ? -53.344 16.469 42.562 1 36.97 6 ALA B C 1
ATOM 1428 O O . ALA B 1 6 ? -53.094 15.266 42.688 1 36.97 6 ALA B O 1
ATOM 1429 N N . ILE B 1 7 ? -53.625 16.781 41.281 1 32.16 7 ILE B N 1
ATOM 1430 C CA . ILE B 1 7 ? -52.938 16.328 40.094 1 32.16 7 ILE B CA 1
ATOM 1431 C C . ILE B 1 7 ? -51.438 16.625 40.219 1 32.16 7 ILE B C 1
ATOM 1433 O O . ILE B 1 7 ? -51.062 17.797 40.312 1 32.16 7 ILE B O 1
ATOM 1437 N N . ALA B 1 8 ? -50.625 15.844 40.969 1 34.75 8 ALA B N 1
ATOM 1438 C CA . ALA B 1 8 ? -49.156 15.898 40.938 1 34.75 8 ALA B CA 1
ATOM 1439 C C . ALA B 1 8 ? -48.656 15.961 39.5 1 34.75 8 ALA B C 1
ATOM 1441 O O . ALA B 1 8 ? -48.938 15.062 38.688 1 34.75 8 ALA B O 1
ATOM 1442 N N . SER B 1 9 ? -48.625 17.203 38.906 1 32.88 9 SER B N 1
ATOM 1443 C CA . SER B 1 9 ? -47.938 17.438 37.656 1 32.88 9 SER B CA 1
ATOM 1444 C C . SER B 1 9 ? -46.562 16.781 37.656 1 32.88 9 SER B C 1
ATOM 1446 O O . SER B 1 9 ? -45.719 17.078 38.5 1 32.88 9 SER B O 1
ATOM 1448 N N . LEU B 1 10 ? -46.406 15.516 37.375 1 37.16 10 LEU B N 1
ATOM 1449 C CA . LEU B 1 10 ? -45.125 14.852 37.031 1 37.16 10 LEU B CA 1
ATOM 1450 C C . LEU B 1 10 ? -44.344 15.672 36.031 1 37.16 10 LEU B C 1
ATOM 1452 O O . LEU B 1 10 ? -44.75 15.812 34.875 1 37.16 10 LEU B O 1
ATOM 1456 N N . GLN B 1 11 ? -43.75 16.844 36.438 1 32.78 11 GLN B N 1
ATOM 1457 C CA . GLN B 1 11 ? -42.75 17.469 35.562 1 32.78 11 GLN B CA 1
ATOM 1458 C C . GLN B 1 11 ? -41.688 16.469 35.156 1 32.78 11 GLN B C 1
ATOM 1460 O O . GLN B 1 11 ? -41 15.906 36 1 32.78 11 GLN B O 1
ATOM 1465 N N . ILE B 1 12 ? -41.938 15.602 34.188 1 35.47 12 ILE B N 1
ATOM 1466 C CA . ILE B 1 12 ? -40.906 14.836 33.5 1 35.47 12 ILE B CA 1
ATOM 1467 C C . ILE B 1 12 ? -39.75 15.766 33.125 1 35.47 12 ILE B C 1
ATOM 1469 O O . ILE B 1 12 ? -39.906 16.672 32.281 1 35.47 12 ILE B O 1
ATOM 1473 N N . LEU B 1 13 ? -38.906 16.234 34.031 1 35.66 13 LEU B N 1
ATOM 1474 C CA . LEU B 1 13 ? -37.625 16.812 33.688 1 35.66 13 LEU B CA 1
ATOM 1475 C C . LEU B 1 13 ? -36.906 15.969 32.625 1 35.66 13 LEU B C 1
ATOM 1477 O O . LEU B 1 13 ? -36.562 14.805 32.875 1 35.66 13 LEU B O 1
ATOM 1481 N N . SER B 1 14 ? -37.406 16.047 31.375 1 34.81 14 SER B N 1
ATOM 1482 C CA . SER B 1 14 ? -36.594 15.531 30.266 1 34.81 14 SER B CA 1
ATOM 1483 C C . SER B 1 14 ? -35.156 16 30.375 1 34.81 14 SER B C 1
ATOM 1485 O O . SER B 1 14 ? -34.875 17.188 30.266 1 34.81 14 SER B O 1
ATOM 1487 N N . LEU B 1 15 ? -34.375 15.57 31.359 1 35.94 15 LEU B N 1
ATOM 1488 C CA . LEU B 1 15 ? -32.938 15.719 31.219 1 35.94 15 LEU B CA 1
ATOM 1489 C C . LEU B 1 15 ? -32.5 15.438 29.797 1 35.94 15 LEU B C 1
ATOM 1491 O O . LEU B 1 15 ? -32.562 14.297 29.328 1 35.94 15 LEU B O 1
ATOM 1495 N N . LEU B 1 16 ? -32.812 16.328 28.891 1 33.59 16 LEU B N 1
ATOM 1496 C CA . LEU B 1 16 ? -32.062 16.312 27.625 1 33.59 16 LEU B CA 1
ATOM 1497 C C . LEU B 1 16 ? -30.594 16.031 27.875 1 33.59 16 LEU B C 1
ATOM 1499 O O . LEU B 1 16 ? -29.891 16.859 28.453 1 33.59 16 LEU B O 1
ATOM 1503 N N . LEU B 1 17 ? -30.234 14.836 28.312 1 35.38 17 LEU B N 1
ATOM 1504 C CA . LEU B 1 17 ? -28.844 14.43 28.141 1 35.38 17 LEU B CA 1
ATOM 1505 C C . LEU B 1 17 ? -28.281 14.969 26.828 1 35.38 17 LEU B C 1
ATOM 1507 O O . LEU B 1 17 ? -28.641 14.492 25.75 1 35.38 17 LEU B O 1
ATOM 1511 N N . LEU B 1 18 ? -28.094 16.281 26.703 1 36.44 18 LEU B N 1
ATOM 1512 C CA . LEU B 1 18 ? -27.172 16.734 25.672 1 36.44 18 LEU B CA 1
ATOM 1513 C C . LEU B 1 18 ? -25.922 15.867 25.656 1 36.44 18 LEU B C 1
ATOM 1515 O O . LEU B 1 18 ? -25.125 15.898 26.594 1 36.44 18 LEU B O 1
ATOM 1519 N N . ALA B 1 19 ? -25.984 14.633 25.281 1 37.62 19 ALA B N 1
ATOM 1520 C CA . ALA B 1 19 ? -24.734 13.953 24.922 1 37.62 19 ALA B CA 1
ATOM 1521 C C . ALA B 1 19 ? -23.719 14.938 24.344 1 37.62 19 ALA B C 1
ATOM 1523 O O . ALA B 1 19 ? -24.016 15.656 23.391 1 37.62 19 ALA B O 1
ATOM 1524 N N . SER B 1 20 ? -22.953 15.562 25.109 1 40.94 20 SER B N 1
ATOM 1525 C CA . SER B 1 20 ? -21.734 16.203 24.609 1 40.94 20 SER B CA 1
ATOM 1526 C C . SER B 1 20 ? -21.172 15.445 23.406 1 40.94 20 SER B C 1
ATOM 1528 O O . SER B 1 20 ? -20.734 14.297 23.547 1 40.94 20 SER B O 1
ATOM 1530 N N . LEU B 1 21 ? -21.812 15.289 22.266 1 48.16 21 LEU B N 1
ATOM 1531 C CA . LEU B 1 21 ? -21.125 14.828 21.062 1 48.16 21 LEU B CA 1
ATOM 1532 C C . LEU B 1 21 ? -19.641 15.219 21.109 1 48.16 21 LEU B C 1
ATOM 1534 O O . LEU B 1 21 ? -19.312 16.406 21.156 1 48.16 21 LEU B O 1
ATOM 1538 N N . GLY B 1 22 ? -18.938 14.609 21.984 1 53.5 22 GLY B N 1
ATOM 1539 C CA . GLY B 1 22 ? -17.5 14.812 22.062 1 53.5 22 GLY B CA 1
ATOM 1540 C C . GLY B 1 22 ? -16.906 15.398 20.797 1 53.5 22 GLY B C 1
ATOM 1541 O O . GLY B 1 22 ? -17.094 14.859 19.703 1 53.5 22 GLY B O 1
ATOM 1542 N N . GLN B 1 23 ? -16.922 16.703 20.625 1 65.75 23 GLN B N 1
ATOM 1543 C CA . GLN B 1 23 ? -16.375 17.453 19.5 1 65.75 23 GLN B CA 1
ATOM 1544 C C . GLN B 1 23 ? -14.906 17.125 19.266 1 65.75 23 GLN B C 1
ATOM 1546 O O . GLN B 1 23 ? -14.133 17.062 20.234 1 65.75 23 GLN B O 1
ATOM 1551 N N . SER B 1 24 ? -14.461 16.344 18.266 1 75.69 24 SER B N 1
ATOM 1552 C CA . SER B 1 24 ? -13.07 16.172 17.875 1 75.69 24 SER B CA 1
ATOM 1553 C C . SER B 1 24 ? -12.516 17.422 17.219 1 75.69 24 SER B C 1
ATOM 1555 O O . SER B 1 24 ? -13.258 18.203 16.609 1 75.69 24 SER B O 1
ATOM 1557 N N . LYS B 1 25 ? -11.32 17.797 17.75 1 80.75 25 LYS B N 1
ATOM 1558 C CA . LYS B 1 25 ? -10.57 18.844 17.078 1 80.75 25 LYS B CA 1
ATOM 1559 C C . LYS B 1 25 ? -9.82 18.281 15.859 1 80.75 25 LYS B C 1
ATOM 1561 O O . LYS B 1 25 ? -9.148 17.266 15.961 1 80.75 25 LYS B O 1
ATOM 1566 N N . THR B 1 26 ? -10.023 18.891 14.719 1 85.06 26 THR B N 1
ATOM 1567 C CA . THR B 1 26 ? -9.305 18.5 13.516 1 85.06 26 THR B CA 1
ATOM 1568 C C . THR B 1 26 ? -8.055 19.359 13.32 1 85.06 26 THR B C 1
ATOM 1570 O O . THR B 1 26 ? -8.125 20.578 13.383 1 85.06 26 THR B O 1
ATOM 1573 N N . VAL B 1 27 ? -6.918 18.719 13.227 1 87.12 27 VAL B N 1
ATOM 1574 C CA . VAL B 1 27 ? -5.648 19.391 12.969 1 87.12 27 VAL B CA 1
ATOM 1575 C C . VAL B 1 27 ? -5.105 18.953 11.609 1 87.12 27 VAL B C 1
ATOM 1577 O O . VAL B 1 27 ? -5.148 17.766 11.266 1 87.12 27 VAL B O 1
ATOM 1580 N N . PHE B 1 28 ? -4.605 19.969 10.805 1 89.94 28 PHE B N 1
ATOM 1581 C CA . PHE B 1 28 ? -3.943 19.703 9.539 1 89.94 28 PHE B CA 1
ATOM 1582 C C . PHE B 1 28 ? -2.463 20.062 9.609 1 89.94 28 PHE B C 1
ATOM 1584 O O . PHE B 1 28 ? -2.1 21.125 10.102 1 89.94 28 PHE B O 1
ATOM 1591 N N . THR B 1 29 ? -1.657 19.141 9.227 1 92 29 THR B N 1
ATOM 1592 C CA . THR B 1 29 ? -0.217 19.359 9.133 1 92 29 THR B CA 1
ATOM 1593 C C . THR B 1 29 ? 0.288 19.031 7.73 1 92 29 THR B C 1
ATOM 1595 O O . THR B 1 29 ? 0.029 17.953 7.207 1 92 29 THR B O 1
ATOM 1598 N N . ASN B 1 30 ? 0.953 19.984 7.105 1 94.94 30 ASN B N 1
ATOM 1599 C CA . ASN B 1 30 ? 1.647 19.766 5.844 1 94.94 30 ASN B CA 1
ATOM 1600 C C . ASN B 1 30 ? 3.162 19.812 6.02 1 94.94 30 ASN B C 1
ATOM 1602 O O . ASN B 1 30 ? 3.689 20.766 6.605 1 94.94 30 ASN B O 1
ATOM 1606 N N . LEU B 1 31 ? 3.824 18.828 5.535 1 96.56 31 LEU B N 1
ATOM 1607 C CA . LEU B 1 31 ? 5.277 18.703 5.613 1 96.56 31 LEU B CA 1
ATOM 1608 C C . LEU B 1 31 ? 5.871 18.391 4.25 1 96.56 31 LEU B C 1
ATOM 1610 O O . LEU B 1 31 ? 5.281 17.625 3.473 1 96.56 31 LEU B O 1
ATOM 1614 N N . THR B 1 32 ? 7.004 18.953 4.02 1 98.25 32 THR B N 1
ATOM 1615 C CA . THR B 1 32 ? 7.816 18.562 2.873 1 98.25 32 THR B CA 1
ATOM 1616 C C . THR B 1 32 ? 9.18 18.047 3.328 1 98.25 32 THR B C 1
ATOM 1618 O O . THR B 1 32 ? 9.867 18.688 4.117 1 98.25 32 THR B O 1
ATOM 1621 N N . VAL B 1 33 ? 9.547 16.906 2.885 1 98.5 33 VAL B N 1
ATOM 1622 C CA . VAL B 1 33 ? 10.867 16.344 3.135 1 98.5 33 VAL B CA 1
ATOM 1623 C C . VAL B 1 33 ? 11.406 15.711 1.852 1 98.5 33 VAL B C 1
ATOM 1625 O O . VAL B 1 33 ? 10.664 15.523 0.883 1 98.5 33 VAL B O 1
ATOM 1628 N N . TYR B 1 34 ? 12.68 15.406 1.882 1 98.75 34 TYR B N 1
ATOM 1629 C CA . TYR B 1 34 ? 13.312 14.773 0.731 1 98.75 34 TYR B CA 1
ATOM 1630 C C . TYR B 1 34 ? 13.867 13.406 1.097 1 98.75 34 TYR B C 1
ATOM 1632 O O . TYR B 1 34 ? 14.617 13.266 2.064 1 98.75 34 TYR B O 1
ATOM 1640 N N . ASP B 1 35 ? 13.461 12.422 0.404 1 98.75 35 ASP B N 1
ATOM 1641 C CA . ASP B 1 35 ? 13.812 11.016 0.592 1 98.75 35 ASP B CA 1
ATOM 1642 C C . ASP B 1 35 ? 14.938 10.602 -0.35 1 98.75 35 ASP B C 1
ATOM 1644 O O . ASP B 1 35 ? 14.773 10.609 -1.571 1 98.75 35 ASP B O 1
ATOM 1648 N N . HIS B 1 36 ? 16.078 10.203 0.192 1 98.69 36 HIS B N 1
ATOM 1649 C CA . HIS B 1 36 ? 17.25 9.805 -0.576 1 98.69 36 HIS B CA 1
ATOM 1650 C C . HIS B 1 36 ? 17.422 8.289 -0.583 1 98.69 36 HIS B C 1
ATOM 1652 O O . HIS B 1 36 ? 17.688 7.684 0.458 1 98.69 36 HIS B O 1
ATOM 1658 N N . GLU B 1 37 ? 17.297 7.719 -1.722 1 98.31 37 GLU B N 1
ATOM 1659 C CA . GLU B 1 37 ? 17.469 6.281 -1.925 1 98.31 37 GLU B CA 1
ATOM 1660 C C . GLU B 1 37 ? 18.75 5.988 -2.699 1 98.31 37 GLU B C 1
ATOM 1662 O O . GLU B 1 37 ? 18.953 6.512 -3.797 1 98.31 37 GLU B O 1
ATOM 1667 N N . PHE B 1 38 ? 19.609 5.199 -2.154 1 98.31 38 PHE B N 1
ATOM 1668 C CA . PHE B 1 38 ? 20.812 4.695 -2.812 1 98.31 38 PHE B CA 1
ATOM 1669 C C . PHE B 1 38 ? 20.656 3.221 -3.166 1 98.31 38 PHE B C 1
ATOM 1671 O O . PHE B 1 38 ? 20.578 2.369 -2.277 1 98.31 38 PHE B O 1
ATOM 1678 N N . ARG B 1 39 ? 20.719 2.914 -4.445 1 96.94 39 ARG B N 1
ATOM 1679 C CA . ARG B 1 39 ? 20.375 1.579 -4.926 1 96.94 39 ARG B CA 1
ATOM 1680 C C . ARG B 1 39 ? 21.625 0.717 -5.082 1 96.94 39 ARG B C 1
ATOM 1682 O O . ARG B 1 39 ? 21.531 -0.49 -5.316 1 96.94 39 ARG B O 1
ATOM 1689 N N . SER B 1 40 ? 22.766 1.327 -5.039 1 95.75 40 SER B N 1
ATOM 1690 C CA . SER B 1 40 ? 24.047 0.612 -5.07 1 95.75 40 SER B CA 1
ATOM 1691 C C . SER B 1 40 ? 25.156 1.438 -4.434 1 95.75 40 SER B C 1
ATOM 1693 O O . SER B 1 40 ? 24.922 2.553 -3.965 1 95.75 40 SER B O 1
ATOM 1695 N N . GLY B 1 41 ? 26.391 0.788 -4.336 1 93.25 41 GLY B N 1
ATOM 1696 C CA . GLY B 1 41 ? 27.562 1.496 -3.875 1 93.25 41 GLY B CA 1
ATOM 1697 C C . GLY B 1 41 ? 27.594 1.707 -2.373 1 93.25 41 GLY B C 1
ATOM 1698 O O . GLY B 1 41 ? 26.812 1.092 -1.643 1 93.25 41 GLY B O 1
ATOM 1699 N N . ASP B 1 42 ? 28.531 2.684 -1.933 1 89.31 42 ASP B N 1
ATOM 1700 C CA . ASP B 1 42 ? 28.688 3.041 -0.525 1 89.31 42 ASP B CA 1
ATOM 1701 C C . ASP B 1 42 ? 27.453 3.797 -0.02 1 89.31 42 ASP B C 1
ATOM 1703 O O . ASP B 1 42 ? 27.016 4.762 -0.649 1 89.31 42 ASP B O 1
ATOM 1707 N N . GLY B 1 43 ? 26.766 3.248 0.887 1 94.69 43 GLY B N 1
ATOM 1708 C CA . GLY B 1 43 ? 25.594 3.908 1.446 1 94.69 43 GLY B CA 1
ATOM 1709 C C . GLY B 1 43 ? 24.281 3.305 0.972 1 94.69 43 GLY B C 1
ATOM 1710 O O . GLY B 1 43 ? 23.219 3.846 1.243 1 94.69 43 GLY B O 1
ATOM 1711 N N . GLN B 1 44 ? 24.438 2.223 0.116 1 98 44 GLN B N 1
ATOM 1712 C CA . GLN B 1 44 ? 23.234 1.551 -0.348 1 98 44 GLN B CA 1
ATOM 1713 C C . GLN B 1 44 ? 22.203 1.449 0.769 1 98 44 GLN B C 1
ATOM 1715 O O . GLN B 1 44 ? 22.531 1.078 1.897 1 98 44 GLN B O 1
ATOM 1720 N N . SER B 1 45 ? 20.953 1.824 0.45 1 98.75 45 SER B N 1
ATOM 1721 C CA . SER B 1 45 ? 19.938 1.936 1.486 1 98.75 45 SER B CA 1
ATOM 1722 C C . SER B 1 45 ? 18.719 1.069 1.163 1 98.75 45 SER B C 1
ATOM 1724 O O . SER B 1 45 ? 17.75 1.054 1.915 1 98.75 45 SER B O 1
ATOM 1726 N N . VAL B 1 46 ? 18.688 0.426 0.016 1 98.56 46 VAL B N 1
ATOM 1727 C CA . VAL B 1 46 ? 17.641 -0.506 -0.405 1 98.56 46 VAL B CA 1
ATOM 1728 C C . VAL B 1 46 ? 18.281 -1.819 -0.859 1 98.56 46 VAL B C 1
ATOM 1730 O O . VAL B 1 46 ? 19.219 -1.817 -1.646 1 98.56 46 VAL B O 1
ATOM 1733 N N . PHE B 1 47 ? 17.75 -2.998 -0.347 1 98.38 47 PHE B N 1
ATOM 1734 C CA . PHE B 1 47 ? 18.344 -4.305 -0.619 1 98.38 47 PHE B CA 1
ATOM 1735 C C . PHE B 1 47 ? 17.266 -5.312 -1.003 1 98.38 47 PHE B C 1
ATOM 1737 O O . PHE B 1 47 ? 16.25 -5.449 -0.307 1 98.38 47 PHE B O 1
ATOM 1744 N N . PRO B 1 48 ? 17.469 -5.988 -2.182 1 98 48 PRO B N 1
ATOM 1745 C CA . PRO B 1 48 ? 16.578 -7.133 -2.408 1 98 48 PRO B CA 1
ATOM 1746 C C . PRO B 1 48 ? 16.781 -8.25 -1.389 1 98 48 PRO B C 1
ATOM 1748 O O . PRO B 1 48 ? 17.922 -8.625 -1.099 1 98 48 PRO B O 1
ATOM 1751 N N . VAL B 1 49 ? 15.695 -8.836 -0.841 1 97.69 49 VAL B N 1
ATOM 1752 C CA . VAL B 1 49 ? 15.852 -9.82 0.231 1 97.69 49 VAL B CA 1
ATOM 1753 C C . VAL B 1 49 ? 15.039 -11.07 -0.095 1 97.69 49 VAL B C 1
ATOM 1755 O O . VAL B 1 49 ? 15.188 -12.102 0.568 1 97.69 49 VAL B O 1
ATOM 1758 N N . ALA B 1 50 ? 14.203 -11.023 -1.088 1 97.56 50 ALA B N 1
ATOM 1759 C CA . ALA B 1 50 ? 13.414 -12.148 -1.577 1 97.56 50 ALA B CA 1
ATOM 1760 C C . ALA B 1 50 ? 13.023 -11.953 -3.039 1 97.56 50 ALA B C 1
ATOM 1762 O O . ALA B 1 50 ? 13.156 -10.852 -3.58 1 97.56 50 ALA B O 1
ATOM 1763 N N . GLY B 1 51 ? 12.508 -12.984 -3.693 1 97.38 51 GLY B N 1
ATOM 1764 C CA . GLY B 1 51 ? 12.109 -12.914 -5.086 1 97.38 51 GLY B CA 1
ATOM 1765 C C . GLY B 1 51 ? 11.828 -14.273 -5.699 1 97.38 51 GLY B C 1
ATOM 1766 O O . GLY B 1 51 ? 11.852 -15.297 -5 1 97.38 51 GLY B O 1
ATOM 1767 N N . LEU B 1 52 ? 11.5 -14.211 -7.004 1 95.44 52 LEU B N 1
ATOM 1768 C CA . LEU B 1 52 ? 11.25 -15.445 -7.734 1 95.44 52 LEU B CA 1
ATOM 1769 C C . LEU B 1 52 ? 12.492 -16.344 -7.734 1 95.44 52 LEU B C 1
ATOM 1771 O O . LEU B 1 52 ? 13.609 -15.852 -7.914 1 95.44 52 LEU B O 1
ATOM 1775 N N . PRO B 1 53 ? 12.109 -17.625 -7.617 1 88.94 53 PRO B N 1
ATOM 1776 C CA . PRO B 1 53 ? 13.25 -18.531 -7.68 1 88.94 53 PRO B CA 1
ATOM 1777 C C . PRO B 1 53 ? 13.961 -18.5 -9.031 1 88.94 53 PRO B C 1
ATOM 1779 O O . PRO B 1 53 ? 13.32 -18.344 -10.07 1 88.94 53 PRO B O 1
ATOM 1782 N N . ASN B 1 54 ? 15.266 -18.5 -9.086 1 88.19 54 ASN B N 1
ATOM 1783 C CA . ASN B 1 54 ? 16.125 -18.609 -10.258 1 88.19 54 ASN B CA 1
ATOM 1784 C C . ASN B 1 54 ? 16.109 -17.328 -11.094 1 88.19 54 ASN B C 1
ATOM 1786 O O . ASN B 1 54 ? 16.438 -17.359 -12.281 1 88.19 54 ASN B O 1
ATOM 1790 N N . ALA B 1 55 ? 15.508 -16.297 -10.57 1 92.25 55 ALA B N 1
ATOM 1791 C CA . ALA B 1 55 ? 15.547 -14.992 -11.234 1 92.25 55 ALA B CA 1
ATOM 1792 C C . ALA B 1 55 ? 16.578 -14.078 -10.594 1 92.25 55 ALA B C 1
ATOM 1794 O O . ALA B 1 55 ? 16.953 -14.266 -9.43 1 92.25 55 ALA B O 1
ATOM 1795 N N . THR B 1 56 ? 17.078 -13.195 -11.445 1 94.31 56 THR B N 1
ATOM 1796 C CA . THR B 1 56 ? 17.859 -12.109 -10.867 1 94.31 56 THR B CA 1
ATOM 1797 C C . THR B 1 56 ? 16.938 -11.078 -10.203 1 94.31 56 THR B C 1
ATOM 1799 O O . THR B 1 56 ? 16.047 -10.531 -10.852 1 94.31 56 THR B O 1
ATOM 1802 N N . TRP B 1 57 ? 17.219 -10.898 -8.953 1 95.62 57 TRP B N 1
ATOM 1803 C CA . TRP B 1 57 ? 16.406 -9.953 -8.203 1 95.62 57 TRP B CA 1
ATOM 1804 C C . TRP B 1 57 ? 16.828 -8.516 -8.484 1 95.62 57 TRP B C 1
ATOM 1806 O O . TRP B 1 57 ? 18.016 -8.203 -8.461 1 95.62 57 TRP B O 1
ATOM 1816 N N . GLY B 1 58 ? 15.781 -7.621 -8.805 1 95.12 58 GLY B N 1
ATOM 1817 C CA . GLY B 1 58 ? 16.062 -6.227 -9.109 1 95.12 58 GLY B CA 1
ATOM 1818 C C . GLY B 1 58 ? 14.812 -5.363 -9.156 1 95.12 58 GLY B C 1
ATOM 1819 O O . GLY B 1 58 ? 13.711 -5.848 -8.898 1 95.12 58 GLY B O 1
ATOM 1820 N N . PHE B 1 59 ? 14.961 -4.094 -9.492 1 93.75 59 PHE B N 1
ATOM 1821 C CA . PHE B 1 59 ? 13.906 -3.096 -9.414 1 93.75 59 PHE B CA 1
ATOM 1822 C C . PHE B 1 59 ? 12.891 -3.293 -10.539 1 93.75 59 PHE B C 1
ATOM 1824 O O . PHE B 1 59 ? 11.781 -2.762 -10.484 1 93.75 59 PHE B O 1
ATOM 1831 N N . ASN B 1 60 ? 13.352 -4.051 -11.516 1 93.12 60 ASN B N 1
ATOM 1832 C CA . ASN B 1 60 ? 12.469 -4.328 -12.648 1 93.12 60 ASN B CA 1
ATOM 1833 C C . ASN B 1 60 ? 12.18 -5.82 -12.781 1 93.12 60 ASN B C 1
ATOM 1835 O O . ASN B 1 60 ? 12.219 -6.371 -13.883 1 93.12 60 ASN B O 1
ATOM 1839 N N . GLN B 1 61 ? 12.078 -6.457 -11.695 1 96.44 61 GLN B N 1
ATOM 1840 C CA . GLN B 1 61 ? 11.734 -7.875 -11.688 1 96.44 61 GLN B CA 1
ATOM 1841 C C . GLN B 1 61 ? 10.547 -8.148 -10.773 1 96.44 61 GLN B C 1
ATOM 1843 O O . GLN B 1 61 ? 10.656 -8.039 -9.555 1 96.44 61 GLN B O 1
ATOM 1848 N N . PHE B 1 62 ? 9.469 -8.555 -11.438 1 96.81 62 PHE B N 1
ATOM 1849 C CA . PHE B 1 62 ? 8.297 -8.914 -10.648 1 96.81 62 PHE B CA 1
ATOM 1850 C C . PHE B 1 62 ? 8.68 -9.867 -9.516 1 96.81 62 PHE B C 1
ATOM 1852 O O . PHE B 1 62 ? 9.461 -10.789 -9.719 1 96.81 62 PHE B O 1
ATOM 1859 N N . GLY B 1 63 ? 8.117 -9.578 -8.328 1 97.94 63 GLY B N 1
ATOM 1860 C CA . GLY B 1 63 ? 8.258 -10.492 -7.203 1 97.94 63 GLY B CA 1
ATOM 1861 C C . GLY B 1 63 ? 9.422 -10.141 -6.297 1 97.94 63 GLY B C 1
ATOM 1862 O O . GLY B 1 63 ? 9.531 -10.656 -5.184 1 97.94 63 GLY B O 1
ATOM 1863 N N . THR B 1 64 ? 10.312 -9.297 -6.785 1 98.5 64 THR B N 1
ATOM 1864 C CA . THR B 1 64 ? 11.422 -8.906 -5.918 1 98.5 64 THR B CA 1
ATOM 1865 C C . THR B 1 64 ? 10.914 -8.117 -4.715 1 98.5 64 THR B C 1
ATOM 1867 O O . THR B 1 64 ? 10.094 -7.207 -4.867 1 98.5 64 THR B O 1
ATOM 1870 N N . VAL B 1 65 ? 11.328 -8.484 -3.498 1 98.56 65 VAL B N 1
ATOM 1871 C CA . VAL B 1 65 ? 11.008 -7.789 -2.254 1 98.56 65 VAL B CA 1
ATOM 1872 C C . VAL B 1 65 ? 12.258 -7.086 -1.722 1 98.56 65 VAL B C 1
ATOM 1874 O O . VAL B 1 65 ? 13.336 -7.68 -1.662 1 98.56 65 VAL B O 1
ATOM 1877 N N . PHE B 1 66 ? 12.07 -5.84 -1.354 1 98.62 66 PHE B N 1
ATOM 1878 C CA . PHE B 1 66 ? 13.164 -5.023 -0.828 1 98.62 66 PHE B CA 1
ATOM 1879 C C . PHE B 1 66 ? 12.906 -4.648 0.627 1 98.62 66 PHE B C 1
ATOM 1881 O O . PHE B 1 66 ? 11.75 -4.512 1.043 1 98.62 66 PHE B O 1
ATOM 1888 N N . VAL B 1 67 ? 13.977 -4.535 1.357 1 98.81 67 VAL B N 1
ATOM 1889 C CA . VAL B 1 67 ? 13.961 -3.799 2.617 1 98.81 67 VAL B CA 1
ATOM 1890 C C . VAL B 1 67 ? 14.656 -2.451 2.438 1 98.81 67 VAL B C 1
ATOM 1892 O O . VAL B 1 67 ? 15.68 -2.359 1.761 1 98.81 67 VAL B O 1
ATOM 1895 N N . VAL B 1 68 ? 14.109 -1.429 3.008 1 98.69 68 VAL B N 1
ATOM 1896 C CA . VAL B 1 68 ? 14.5 -0.052 2.727 1 98.69 68 VAL B CA 1
ATOM 1897 C C . VAL B 1 68 ? 14.859 0.66 4.027 1 98.69 68 VAL B C 1
ATOM 1899 O O . VAL B 1 68 ? 14.164 0.513 5.035 1 98.69 68 VAL B O 1
ATOM 1902 N N . ASP B 1 69 ? 15.891 1.43 4.039 1 98.88 69 ASP B N 1
ATOM 1903 C CA . ASP B 1 69 ? 16.266 2.406 5.059 1 98.88 69 ASP B CA 1
ATOM 1904 C C . ASP B 1 69 ? 16.906 3.635 4.43 1 98.88 69 ASP B C 1
ATOM 1906 O O . ASP B 1 69 ? 18.141 3.74 4.383 1 98.88 69 ASP B O 1
ATOM 1910 N N . ASN B 1 70 ? 16.062 4.566 3.988 1 98.88 70 ASN B N 1
ATOM 1911 C CA . ASN B 1 70 ? 16.5 5.785 3.312 1 98.88 70 ASN B CA 1
ATOM 1912 C C . ASN B 1 70 ? 16.672 6.938 4.297 1 98.88 70 ASN B C 1
ATOM 1914 O O . ASN B 1 70 ? 16.078 6.934 5.375 1 98.88 70 ASN B O 1
ATOM 1918 N N . THR B 1 71 ? 17.422 7.91 3.859 1 98.75 71 THR B N 1
ATOM 1919 C CA . THR B 1 71 ? 17.609 9.133 4.629 1 98.75 71 THR B CA 1
ATOM 1920 C C . THR B 1 71 ? 16.594 10.195 4.215 1 98.75 71 THR B C 1
ATOM 1922 O O . THR B 1 71 ? 16.328 10.375 3.027 1 98.75 71 THR B O 1
ATOM 1925 N N . LEU B 1 72 ? 16.016 10.852 5.176 1 98.75 72 LEU B N 1
ATOM 1926 C CA . LEU B 1 72 ? 15.148 12.008 4.941 1 98.75 72 LEU B CA 1
ATOM 1927 C C . LEU B 1 72 ? 15.867 13.305 5.305 1 98.75 72 LEU B C 1
ATOM 1929 O O . LEU B 1 72 ? 16.406 13.438 6.41 1 98.75 72 LEU B O 1
ATOM 1933 N N . THR B 1 73 ? 15.82 14.289 4.41 1 98.69 73 THR B N 1
ATOM 1934 C CA . THR B 1 73 ? 16.469 15.57 4.656 1 98.69 73 THR B CA 1
ATOM 1935 C C . THR B 1 73 ? 15.469 16.719 4.488 1 98.69 73 THR B C 1
ATOM 1937 O O . THR B 1 73 ? 14.359 16.516 3.996 1 98.69 73 THR B O 1
ATOM 1940 N N . GLN B 1 74 ? 15.914 17.875 4.902 1 97.94 74 GLN B N 1
ATOM 1941 C CA . GLN B 1 74 ? 15.078 19.062 4.883 1 97.94 74 GLN B CA 1
ATOM 1942 C C . GLN B 1 74 ? 15 19.656 3.479 1 97.94 74 GLN B C 1
ATOM 1944 O O . GLN B 1 74 ? 14.016 20.312 3.133 1 97.94 74 GLN B O 1
ATOM 1949 N N . SER B 1 75 ? 16.062 19.469 2.721 1 97.75 75 SER B N 1
ATOM 1950 C CA . SER B 1 75 ? 16.109 19.984 1.354 1 97.75 75 SER B CA 1
ATOM 1951 C C . SER B 1 75 ? 16.578 18.922 0.379 1 97.75 75 SER B C 1
ATOM 1953 O O . SER B 1 75 ? 16.891 17.797 0.783 1 97.75 75 SER B O 1
ATOM 1955 N N . VAL B 1 76 ? 16.641 19.266 -0.898 1 98.25 76 VAL B N 1
ATOM 1956 C CA . VAL B 1 76 ? 16.984 18.328 -1.965 1 98.25 76 VAL B CA 1
ATOM 1957 C C . VAL B 1 76 ? 18.438 17.891 -1.813 1 98.25 76 VAL B C 1
ATOM 1959 O O . VAL B 1 76 ? 18.812 16.797 -2.273 1 98.25 76 VAL B O 1
ATOM 1962 N N . SER B 1 77 ? 19.297 18.719 -1.091 1 98.06 77 SER B N 1
ATOM 1963 C CA . SER B 1 77 ? 20.688 18.359 -0.877 1 98.06 77 SER B CA 1
ATOM 1964 C C . SER B 1 77 ? 20.828 17.281 0.197 1 98.06 77 SER B C 1
ATOM 1966 O O . SER B 1 77 ? 20.312 17.438 1.305 1 98.06 77 SER B O 1
ATOM 1968 N N . PHE B 1 78 ? 21.594 16.234 -0.096 1 97.38 78 PHE B N 1
ATOM 1969 C CA . PHE B 1 78 ? 21.859 15.164 0.862 1 97.38 78 PHE B CA 1
ATOM 1970 C C . PHE B 1 78 ? 22.609 15.695 2.072 1 97.38 78 PHE B C 1
ATOM 1972 O O . PHE B 1 78 ? 22.594 15.07 3.139 1 97.38 78 PHE B O 1
ATOM 1979 N N . LYS B 1 79 ? 23.281 16.844 1.965 1 97.25 79 LYS B N 1
ATOM 1980 C CA . LYS B 1 79 ? 24.078 17.422 3.033 1 97.25 79 LYS B CA 1
ATOM 1981 C C . LYS B 1 79 ? 23.25 18.328 3.93 1 97.25 79 LYS B C 1
ATOM 1983 O O . LYS B 1 79 ? 23.719 18.797 4.961 1 97.25 79 LYS B O 1
ATOM 1988 N N . SER B 1 80 ? 22.047 18.547 3.547 1 97.88 80 SER B N 1
ATOM 1989 C CA . SER B 1 80 ? 21.188 19.391 4.375 1 97.88 80 SER B CA 1
ATOM 1990 C C . SER B 1 80 ? 20.797 18.688 5.664 1 97.88 80 SER B C 1
ATOM 1992 O O . SER B 1 80 ? 21.172 17.531 5.883 1 97.88 80 SER B O 1
ATOM 1994 N N . ALA B 1 81 ? 20.094 19.375 6.5 1 97.88 81 ALA B N 1
ATOM 1995 C CA . ALA B 1 81 ? 19.734 18.859 7.824 1 97.88 81 ALA B CA 1
ATOM 1996 C C . ALA B 1 81 ? 18.969 17.547 7.715 1 97.88 81 ALA B C 1
ATOM 1998 O O . ALA B 1 81 ? 18.047 17.422 6.906 1 97.88 81 ALA B O 1
ATOM 1999 N N . LEU B 1 82 ? 19.422 16.562 8.57 1 98.19 82 LEU B N 1
ATOM 2000 C CA . LEU B 1 82 ? 18.719 15.297 8.727 1 98.19 82 LEU B CA 1
ATOM 2001 C C . LEU B 1 82 ? 17.391 15.5 9.445 1 98.19 82 LEU B C 1
ATOM 2003 O O . LEU B 1 82 ? 17.344 16.172 10.477 1 98.19 82 LEU B O 1
ATOM 2007 N N . VAL B 1 83 ? 16.312 14.906 8.859 1 98.19 83 VAL B N 1
ATOM 2008 C CA . VAL B 1 83 ? 15.023 15.039 9.516 1 98.19 83 VAL B CA 1
ATOM 2009 C C . VAL B 1 83 ? 14.555 13.68 10.008 1 98.19 83 VAL B C 1
ATOM 2011 O O . VAL B 1 83 ? 13.719 13.594 10.922 1 98.19 83 VAL B O 1
ATOM 2014 N N . GLY B 1 84 ? 14.961 12.57 9.367 1 98.75 84 GLY B N 1
ATOM 2015 C CA . GLY B 1 84 ? 14.539 11.242 9.789 1 98.75 84 GLY B CA 1
ATOM 2016 C C . GLY B 1 84 ? 14.938 10.148 8.82 1 98.75 84 GLY B C 1
ATOM 2017 O O . GLY B 1 84 ? 15.969 10.25 8.156 1 98.75 84 GLY B O 1
ATOM 2018 N N . ARG B 1 85 ? 14.211 9.07 8.922 1 98.88 85 ARG B N 1
ATOM 2019 C CA . ARG B 1 85 ? 14.445 7.875 8.117 1 98.88 85 ARG B CA 1
ATOM 2020 C C . ARG B 1 85 ? 13.148 7.395 7.465 1 98.88 85 ARG B C 1
ATOM 2022 O O . ARG B 1 85 ? 12.086 7.453 8.078 1 98.88 85 ARG B O 1
ATOM 2029 N N . SER B 1 86 ? 13.227 6.98 6.258 1 98.88 86 SER B N 1
ATOM 2030 C CA . SER B 1 86 ? 12.18 6.227 5.578 1 98.88 86 SER B CA 1
ATOM 2031 C C . SER B 1 86 ? 12.484 4.73 5.59 1 98.88 86 SER B C 1
ATOM 2033 O O . SER B 1 86 ? 13.414 4.273 4.918 1 98.88 86 SER B O 1
ATOM 2035 N N . GLN B 1 87 ? 11.688 3.957 6.359 1 98.88 87 GLN B N 1
ATOM 2036 C CA . GLN B 1 87 ? 11.969 2.547 6.613 1 98.88 87 GLN B CA 1
ATOM 2037 C C . GLN B 1 87 ? 10.758 1.68 6.277 1 98.88 87 GLN B C 1
ATOM 2039 O O . GLN B 1 87 ? 9.617 2.072 6.531 1 98.88 87 GLN B O 1
ATOM 2044 N N . GLY B 1 88 ? 11.039 0.502 5.637 1 98.75 88 GLY B N 1
ATOM 2045 C CA . GLY B 1 88 ? 9.93 -0.393 5.359 1 98.75 88 GLY B CA 1
ATOM 2046 C C . GLY B 1 88 ? 10.258 -1.463 4.336 1 98.75 88 GLY B C 1
ATOM 2047 O O . GLY B 1 88 ? 11.391 -1.945 4.285 1 98.75 88 GLY B O 1
ATOM 2048 N N . ILE B 1 89 ? 9.203 -1.918 3.684 1 98.69 89 ILE B N 1
ATOM 2049 C CA . ILE B 1 89 ? 9.281 -2.982 2.691 1 98.69 89 ILE B CA 1
ATOM 2050 C C . ILE B 1 89 ? 8.688 -2.504 1.37 1 98.69 89 ILE B C 1
ATOM 2052 O O . ILE B 1 89 ? 7.719 -1.742 1.361 1 98.69 89 ILE B O 1
ATOM 2056 N N . ALA B 1 90 ? 9.305 -2.885 0.31 1 98.38 90 ALA B N 1
ATOM 2057 C CA . ALA B 1 90 ? 8.773 -2.689 -1.037 1 98.38 90 ALA B CA 1
ATOM 2058 C C . ALA B 1 90 ? 8.781 -3.996 -1.824 1 98.38 90 ALA B C 1
ATOM 2060 O O . ALA B 1 90 ? 9.695 -4.812 -1.676 1 98.38 90 ALA B O 1
ATOM 2061 N N . ALA B 1 91 ? 7.785 -4.246 -2.635 1 98.62 91 ALA B N 1
ATOM 2062 C CA . ALA B 1 91 ? 7.742 -5.395 -3.535 1 98.62 91 ALA B CA 1
ATOM 2063 C C . ALA B 1 91 ? 7.336 -4.973 -4.945 1 98.62 91 ALA B C 1
ATOM 2065 O O . ALA B 1 91 ? 6.383 -4.215 -5.125 1 98.62 91 ALA B O 1
ATOM 2066 N N . VAL B 1 92 ? 8.102 -5.434 -5.938 1 98.12 92 VAL B N 1
ATOM 2067 C CA . VAL B 1 92 ? 7.648 -5.266 -7.312 1 98.12 92 VAL B CA 1
ATOM 2068 C C . VAL B 1 92 ? 6.418 -6.137 -7.559 1 98.12 92 VAL B C 1
ATOM 2070 O O . VAL B 1 92 ? 6.543 -7.332 -7.836 1 98.12 92 VAL B O 1
ATOM 2073 N N . ALA B 1 93 ? 5.289 -5.492 -7.504 1 97.81 93 ALA B N 1
ATOM 2074 C CA . ALA B 1 93 ? 4.031 -6.234 -7.484 1 97.81 93 ALA B CA 1
ATOM 2075 C C . ALA B 1 93 ? 3.207 -5.949 -8.734 1 97.81 93 ALA B C 1
ATOM 2077 O O . ALA B 1 93 ? 2 -5.715 -8.656 1 97.81 93 ALA B O 1
ATOM 2078 N N . SER B 1 94 ? 3.775 -5.875 -9.852 1 97.25 94 SER B N 1
ATOM 2079 C CA . SER B 1 94 ? 3.131 -5.797 -11.156 1 97.25 94 SER B CA 1
ATOM 2080 C C . SER B 1 94 ? 3.799 -6.734 -12.156 1 97.25 94 SER B C 1
ATOM 2082 O O . SER B 1 94 ? 5.008 -6.656 -12.375 1 97.25 94 SER B O 1
ATOM 2084 N N . LEU B 1 95 ? 3.025 -7.504 -12.828 1 95.81 95 LEU B N 1
ATOM 2085 C CA . LEU B 1 95 ? 3.529 -8.508 -13.758 1 95.81 95 LEU B CA 1
ATOM 2086 C C . LEU B 1 95 ? 4.312 -7.859 -14.898 1 95.81 95 LEU B C 1
ATOM 2088 O O . LEU B 1 95 ? 5.176 -8.492 -15.5 1 95.81 95 LEU B O 1
ATOM 2092 N N . ASP B 1 96 ? 4.031 -6.59 -15.148 1 94.12 96 ASP B N 1
ATOM 2093 C CA . ASP B 1 96 ? 4.77 -5.906 -16.203 1 94.12 96 ASP B CA 1
ATOM 2094 C C . ASP B 1 96 ? 5.988 -5.18 -15.641 1 94.12 96 ASP B C 1
ATOM 2096 O O . ASP B 1 96 ? 6.625 -4.391 -16.344 1 94.12 96 ASP B O 1
ATOM 2100 N N . ASN B 1 97 ? 6.273 -5.332 -14.359 1 92.25 97 ASN B N 1
ATOM 2101 C CA . ASN B 1 97 ? 7.488 -4.895 -13.688 1 92.25 97 ASN B CA 1
ATOM 2102 C C . ASN B 1 97 ? 7.5 -3.383 -13.477 1 92.25 97 ASN B C 1
ATOM 2104 O O . ASN B 1 97 ? 8.562 -2.785 -13.281 1 92.25 97 ASN B O 1
ATOM 2108 N N . THR B 1 98 ? 6.32 -2.76 -13.469 1 92 98 THR B N 1
ATOM 2109 C CA . THR B 1 98 ? 6.301 -1.302 -13.484 1 92 98 THR B CA 1
ATOM 2110 C C . THR B 1 98 ? 5.902 -0.751 -12.125 1 92 98 THR B C 1
ATOM 2112 O O . THR B 1 98 ? 6.172 0.412 -11.812 1 92 98 THR B O 1
ATOM 2115 N N . ASN B 1 99 ? 5.25 -1.554 -11.328 1 96.38 99 ASN B N 1
ATOM 2116 C CA . ASN B 1 99 ? 4.699 -1.034 -10.078 1 96.38 99 ASN B CA 1
ATOM 2117 C C . ASN B 1 99 ? 5.301 -1.731 -8.867 1 96.38 99 ASN B C 1
ATOM 2119 O O . ASN B 1 99 ? 5.516 -2.945 -8.883 1 96.38 99 ASN B O 1
ATOM 2123 N N . ALA B 1 100 ? 5.504 -0.916 -7.863 1 97.81 100 ALA B N 1
ATOM 2124 C CA . ALA B 1 100 ? 5.922 -1.471 -6.578 1 97.81 100 ALA B CA 1
ATOM 2125 C C . ALA B 1 100 ? 4.902 -1.159 -5.488 1 97.81 100 ALA B C 1
ATOM 2127 O O . ALA B 1 100 ? 4.402 -0.035 -5.398 1 97.81 100 ALA B O 1
ATOM 2128 N N . GLU B 1 101 ? 4.527 -2.197 -4.703 1 98.38 101 GLU B N 1
ATOM 2129 C CA . GLU B 1 101 ? 3.822 -2.006 -3.439 1 98.38 101 GLU B CA 1
ATOM 2130 C C . GLU B 1 101 ? 4.773 -1.531 -2.344 1 98.38 101 GLU B C 1
ATOM 2132 O O . GLU B 1 101 ? 5.809 -2.15 -2.104 1 98.38 101 GLU B O 1
ATOM 2137 N N . LEU B 1 102 ? 4.359 -0.386 -1.744 1 98.56 102 LEU B N 1
ATOM 2138 C CA . LEU B 1 102 ? 5.16 0.167 -0.659 1 98.56 102 LEU B CA 1
ATOM 2139 C C . LEU B 1 102 ? 4.406 0.094 0.666 1 98.56 102 LEU B C 1
ATOM 2141 O O . LEU B 1 102 ? 3.227 0.44 0.732 1 98.56 102 LEU B O 1
ATOM 2145 N N . VAL B 1 103 ? 5.051 -0.392 1.668 1 98.56 103 VAL B N 1
ATOM 2146 C CA . VAL B 1 103 ? 4.684 -0.294 3.078 1 98.56 103 VAL B CA 1
ATOM 2147 C C . VAL B 1 103 ? 5.82 0.352 3.863 1 98.56 103 VAL B C 1
ATOM 2149 O O . VAL B 1 103 ? 6.766 -0.328 4.273 1 98.56 103 VAL B O 1
ATOM 2152 N N . ILE B 1 104 ? 5.68 1.684 4.086 1 98.62 104 ILE B N 1
ATOM 2153 C CA . ILE B 1 104 ? 6.84 2.389 4.621 1 98.62 104 ILE B CA 1
ATOM 2154 C C . ILE B 1 104 ? 6.414 3.275 5.785 1 98.62 104 ILE B C 1
ATOM 2156 O O . ILE B 1 104 ? 5.246 3.66 5.887 1 98.62 104 ILE B O 1
ATOM 2160 N N . THR B 1 105 ? 7.336 3.551 6.621 1 98.88 105 THR B N 1
ATOM 2161 C CA . THR B 1 105 ? 7.207 4.426 7.781 1 98.88 105 THR B CA 1
ATOM 2162 C C . THR B 1 105 ? 8.234 5.551 7.73 1 98.88 105 THR B C 1
ATOM 2164 O O . THR B 1 105 ? 9.43 5.301 7.551 1 98.88 105 THR B O 1
ATOM 2167 N N . PHE B 1 106 ? 7.773 6.738 7.777 1 98.88 106 PHE B N 1
ATOM 2168 C CA . PHE B 1 106 ? 8.688 7.828 8.094 1 98.88 106 PHE B CA 1
ATOM 2169 C C . PHE B 1 106 ? 8.891 7.949 9.602 1 98.88 106 PHE B C 1
ATOM 2171 O O . PHE B 1 106 ? 7.93 8.164 10.344 1 98.88 106 PHE B O 1
ATOM 2178 N N . LEU B 1 107 ? 10.086 7.762 10.031 1 98.88 107 LEU B N 1
ATOM 2179 C CA . LEU B 1 107 ? 10.523 7.98 11.414 1 98.88 107 LEU B CA 1
ATOM 2180 C C . LEU B 1 107 ? 11.266 9.305 11.539 1 98.88 107 LEU B C 1
ATOM 2182 O O . LEU B 1 107 ? 12.398 9.438 11.07 1 98.88 107 LEU B O 1
ATOM 2186 N N . PHE B 1 108 ? 10.656 10.258 12.148 1 98.38 108 PHE B N 1
ATOM 2187 C CA . PHE B 1 108 ? 11.312 11.539 12.383 1 98.38 108 PHE B CA 1
ATOM 2188 C C . PHE B 1 108 ? 12.266 11.445 13.57 1 98.38 108 PHE B C 1
ATOM 2190 O O . PHE B 1 108 ? 11.875 11 14.648 1 98.38 108 PHE B O 1
ATOM 2197 N N . THR B 1 109 ? 13.477 11.867 13.32 1 98.5 109 THR B N 1
ATOM 2198 C CA . THR B 1 109 ? 14.492 11.672 14.344 1 98.5 109 THR B CA 1
ATOM 2199 C C . THR B 1 109 ? 15.031 13.008 14.836 1 98.5 109 THR B C 1
ATOM 2201 O O . THR B 1 109 ? 15.781 13.062 15.812 1 98.5 109 THR B O 1
ATOM 2204 N N . ASN B 1 110 ? 14.648 14.117 14.227 1 96.75 110 ASN B N 1
ATOM 2205 C CA . ASN B 1 110 ? 15.109 15.461 14.555 1 96.75 110 ASN B CA 1
ATOM 2206 C C . ASN B 1 110 ? 13.984 16.484 14.438 1 96.75 110 ASN B C 1
ATOM 2208 O O . ASN B 1 110 ? 13 16.25 13.734 1 96.75 110 ASN B O 1
ATOM 2212 N N . GLY B 1 111 ? 14.188 17.578 15.141 1 93.81 111 GLY B N 1
ATOM 2213 C CA . GLY B 1 111 ? 13.258 18.688 15.016 1 93.81 111 GLY B CA 1
ATOM 2214 C C . GLY B 1 111 ? 11.961 18.484 15.781 1 93.81 111 GLY B C 1
ATOM 2215 O O . GLY B 1 111 ? 11.922 17.688 16.734 1 93.81 111 GLY B O 1
ATOM 2216 N N . LYS B 1 112 ? 10.945 19.172 15.406 1 93.31 112 LYS B N 1
ATOM 2217 C CA . LYS B 1 112 ? 9.664 19.297 16.094 1 93.31 112 LYS B CA 1
ATOM 2218 C C . LYS B 1 112 ? 8.984 17.938 16.234 1 93.31 112 LYS B C 1
ATOM 2220 O O . LYS B 1 112 ? 8.297 17.688 17.219 1 93.31 112 LYS B O 1
ATOM 2225 N N . TYR B 1 113 ? 9.25 17.031 15.297 1 96.69 113 TYR B N 1
ATOM 2226 C CA . TYR B 1 113 ? 8.484 15.789 15.25 1 96.69 113 TYR B CA 1
ATOM 2227 C C . TYR B 1 113 ? 9.359 14.602 15.641 1 96.69 113 TYR B C 1
ATOM 2229 O O . TYR B 1 113 ? 8.984 13.445 15.406 1 96.69 113 TYR B O 1
ATOM 2237 N N . SER B 1 114 ? 10.438 14.906 16.25 1 97.31 114 SER B N 1
ATOM 2238 C CA . SER B 1 114 ? 11.367 13.852 16.641 1 97.31 114 SER B CA 1
ATOM 2239 C C . SER B 1 114 ? 10.68 12.789 17.484 1 97.31 114 SER B C 1
ATOM 2241 O O . SER B 1 114 ? 9.938 13.125 18.422 1 97.31 114 SER B O 1
ATOM 2243 N N . GLY B 1 115 ? 10.891 11.5 17.141 1 97.62 115 GLY B N 1
ATOM 2244 C CA . GLY B 1 115 ? 10.328 10.367 17.859 1 97.62 115 GLY B CA 1
ATOM 2245 C C . GLY B 1 115 ? 8.984 9.93 17.312 1 97.62 115 GLY B C 1
ATOM 2246 O O . GLY B 1 115 ? 8.492 8.852 17.656 1 97.62 115 GLY B O 1
ATOM 2247 N N . SER B 1 116 ? 8.344 10.719 16.484 1 98.25 116 SER B N 1
ATOM 2248 C CA . SER B 1 116 ? 7.043 10.414 15.898 1 98.25 116 SER B CA 1
ATOM 2249 C C . SER B 1 116 ? 7.191 9.664 14.578 1 98.25 116 SER B C 1
ATOM 2251 O O . SER B 1 116 ? 8.242 9.727 13.938 1 98.25 116 SER B O 1
ATOM 2253 N N . THR B 1 117 ? 6.148 8.945 14.211 1 98.75 117 THR B N 1
ATOM 2254 C CA . THR B 1 117 ? 6.156 8.258 12.93 1 98.75 117 THR B CA 1
ATOM 2255 C C . THR B 1 117 ? 4.887 8.57 12.141 1 98.75 117 THR B C 1
ATOM 2257 O O . THR B 1 117 ? 3.859 8.93 12.719 1 98.75 117 THR B O 1
ATOM 2260 N N . VAL B 1 118 ? 4.984 8.461 10.875 1 98.56 118 VAL B N 1
ATOM 2261 C CA . VAL B 1 118 ? 3.855 8.438 9.945 1 98.56 118 VAL B CA 1
ATOM 2262 C C . VAL B 1 118 ? 3.883 7.145 9.133 1 98.56 118 VAL B C 1
ATOM 2264 O O . VAL B 1 118 ? 4.91 6.789 8.555 1 98.56 118 VAL B O 1
ATOM 2267 N N . GLU B 1 119 ? 2.77 6.414 9.102 1 98.88 119 GLU B N 1
ATOM 2268 C CA . GLU B 1 119 ? 2.631 5.137 8.406 1 98.88 119 GLU B CA 1
ATOM 2269 C C . GLU B 1 119 ? 1.994 5.324 7.031 1 98.88 119 GLU B C 1
ATOM 2271 O O . GLU B 1 119 ? 0.929 5.934 6.91 1 98.88 119 GLU B O 1
ATOM 2276 N N . MET B 1 120 ? 2.641 4.781 5.93 1 98.75 120 MET B N 1
ATOM 2277 C CA . MET B 1 120 ? 2.133 4.984 4.574 1 98.75 120 MET B CA 1
ATOM 2278 C C . MET B 1 120 ? 2.137 3.676 3.791 1 98.75 120 MET B C 1
ATOM 2280 O O . MET B 1 120 ? 2.971 2.803 4.035 1 98.75 120 MET B O 1
ATOM 2284 N N . LYS B 1 121 ? 1.255 3.615 2.918 1 98.75 121 LYS B N 1
ATOM 2285 C CA . LYS B 1 121 ? 1.138 2.461 2.029 1 98.75 121 LYS B CA 1
ATOM 2286 C C . LYS B 1 121 ? 0.515 2.855 0.694 1 98.75 121 LYS B C 1
ATOM 2288 O O . LYS B 1 121 ? -0.328 3.752 0.637 1 98.75 121 LYS B O 1
ATOM 2293 N N . GLY B 1 122 ? 0.929 2.17 -0.391 1 98 122 GLY B N 1
ATOM 2294 C CA . GLY B 1 122 ? 0.356 2.355 -1.714 1 98 122 GLY B CA 1
ATOM 2295 C C . GLY B 1 122 ? 1.223 1.792 -2.824 1 98 122 GLY B C 1
ATOM 2296 O O . GLY B 1 122 ? 2.152 1.025 -2.564 1 98 122 GLY B O 1
ATOM 2297 N N . ILE B 1 123 ? 0.854 2.094 -4.008 1 98.44 123 ILE B N 1
ATOM 2298 C CA . ILE B 1 123 ? 1.569 1.646 -5.199 1 98.44 123 ILE B CA 1
ATOM 2299 C C . ILE B 1 123 ? 2.41 2.793 -5.758 1 98.44 123 ILE B C 1
ATOM 2301 O O . ILE B 1 123 ? 1.916 3.912 -5.914 1 98.44 123 ILE B O 1
ATOM 2305 N N . PHE B 1 124 ? 3.67 2.539 -5.902 1 97.25 124 PHE B N 1
ATOM 2306 C CA . PHE B 1 124 ? 4.562 3.43 -6.637 1 97.25 124 PHE B CA 1
ATOM 2307 C C . PHE B 1 124 ? 4.695 2.986 -8.086 1 97.25 124 PHE B C 1
ATOM 2309 O O . PHE B 1 124 ? 5.199 1.897 -8.367 1 97.25 124 PHE B O 1
ATOM 2316 N N . ILE B 1 125 ? 4.16 3.781 -8.977 1 95.5 125 ILE B N 1
ATOM 2317 C CA . ILE B 1 125 ? 4.262 3.541 -10.414 1 95.5 125 ILE B CA 1
ATOM 2318 C C . ILE B 1 125 ? 5.496 4.246 -10.969 1 95.5 125 ILE B C 1
ATOM 2320 O O . ILE B 1 125 ? 5.547 5.477 -11.016 1 95.5 125 ILE B O 1
ATOM 2324 N N . GLN B 1 126 ? 6.406 3.529 -11.492 1 88.75 126 GLN B N 1
ATOM 2325 C CA . GLN B 1 126 ? 7.734 4.023 -11.844 1 88.75 126 GLN B CA 1
ATOM 2326 C C . GLN B 1 126 ? 7.656 5.07 -12.953 1 88.75 126 GLN B C 1
ATOM 2328 O O . GLN B 1 126 ? 8.445 6.02 -12.977 1 88.75 126 GLN B O 1
ATOM 2333 N N . SER B 1 127 ? 6.727 4.934 -13.812 1 90 127 SER B N 1
ATOM 2334 C CA . SER B 1 127 ? 6.656 5.828 -14.961 1 90 127 SER B CA 1
ATOM 2335 C C . SER B 1 127 ? 5.895 7.105 -14.625 1 90 127 SER B C 1
ATOM 2337 O O . SER B 1 127 ? 5.84 8.039 -15.43 1 90 127 SER B O 1
ATOM 2339 N N . MET B 1 128 ? 5.312 7.145 -13.492 1 89.62 128 MET B N 1
ATOM 2340 C CA . MET B 1 128 ? 4.523 8.312 -13.109 1 89.62 128 MET B CA 1
ATOM 2341 C C . MET B 1 128 ? 5.406 9.383 -12.484 1 89.62 128 MET B C 1
ATOM 2343 O O . MET B 1 128 ? 6.285 9.078 -11.68 1 89.62 128 MET B O 1
ATOM 2347 N N . GLY B 1 129 ? 5.234 10.578 -12.883 1 87.38 129 GLY B N 1
ATOM 2348 C CA . GLY B 1 129 ? 5.98 11.695 -12.328 1 87.38 129 GLY B CA 1
ATOM 2349 C C . GLY B 1 129 ? 5.688 11.938 -10.859 1 87.38 129 GLY B C 1
ATOM 2350 O O . GLY B 1 129 ? 6.598 12.211 -10.078 1 87.38 129 GLY B O 1
ATOM 2351 N N . VAL B 1 130 ? 4.438 11.969 -10.531 1 95.56 130 VAL B N 1
ATOM 2352 C CA . VAL B 1 130 ? 4.008 12.164 -9.156 1 95.56 130 VAL B CA 1
ATOM 2353 C C . VAL B 1 130 ? 3.154 10.977 -8.711 1 95.56 130 VAL B C 1
ATOM 2355 O O . VAL B 1 130 ? 2.156 10.648 -9.352 1 95.56 130 VAL B O 1
ATOM 2358 N N . ASN B 1 131 ? 3.588 10.289 -7.699 1 97.81 131 ASN B N 1
ATOM 2359 C CA . ASN B 1 131 ? 2.859 9.188 -7.066 1 97.81 131 ASN B CA 1
ATOM 2360 C C . ASN B 1 131 ? 2.215 9.633 -5.754 1 97.81 131 ASN B C 1
ATOM 2362 O O . ASN B 1 131 ? 2.59 10.656 -5.188 1 97.81 131 ASN B O 1
ATOM 2366 N N . GLU B 1 132 ? 1.176 8.891 -5.312 1 97.81 132 GLU B N 1
ATOM 2367 C CA . GLU B 1 132 ? 0.584 9.094 -3.994 1 97.81 132 GLU B CA 1
ATOM 2368 C C . GLU B 1 132 ? 0.602 7.805 -3.178 1 97.81 132 GLU B C 1
ATOM 2370 O O . GLU B 1 132 ? 0.389 6.719 -3.719 1 97.81 132 GLU B O 1
ATOM 2375 N N . LEU B 1 133 ? 0.871 7.926 -1.936 1 98.56 133 LEU B N 1
ATOM 2376 C CA . LEU B 1 133 ? 0.621 6.898 -0.93 1 98.56 133 LEU B CA 1
ATOM 2377 C C . LEU B 1 133 ? -0.413 7.375 0.086 1 98.56 133 LEU B C 1
ATOM 2379 O O . LEU B 1 133 ? -0.505 8.57 0.372 1 98.56 133 LEU B O 1
ATOM 2383 N N . ALA B 1 134 ? -1.167 6.461 0.569 1 98.56 134 ALA B N 1
ATOM 2384 C CA . ALA B 1 134 ? -2.09 6.785 1.654 1 98.56 134 ALA B CA 1
ATOM 2385 C C . ALA B 1 134 ? -1.358 6.859 2.992 1 98.56 134 ALA B C 1
ATOM 2387 O O . ALA B 1 134 ? -0.467 6.051 3.264 1 98.56 134 ALA B O 1
ATOM 2388 N N . ILE B 1 135 ? -1.677 7.812 3.803 1 98.44 135 ILE B N 1
ATOM 2389 C CA . ILE B 1 135 ? -1.286 7.848 5.207 1 98.44 135 ILE B CA 1
ATOM 2390 C C . ILE B 1 135 ? -2.33 7.117 6.051 1 98.44 135 ILE B C 1
ATOM 2392 O O . ILE B 1 135 ? -3.498 7.512 6.086 1 98.44 135 ILE B O 1
ATOM 2396 N N . LEU B 1 136 ? -1.892 6.121 6.75 1 97.94 136 LEU B N 1
ATOM 2397 C CA . LEU B 1 136 ? -2.781 5.188 7.43 1 97.94 136 LEU B CA 1
ATOM 2398 C C . LEU B 1 136 ? -2.844 5.484 8.922 1 97.94 136 LEU B C 1
ATOM 2400 O O . LEU B 1 136 ? -3.752 5.02 9.617 1 97.94 136 LEU B O 1
ATOM 2404 N N . GLY B 1 137 ? -1.847 6.18 9.422 1 97.31 137 GLY B N 1
ATOM 2405 C CA . GLY B 1 137 ? -1.73 6.461 10.844 1 97.31 137 GLY B CA 1
ATOM 2406 C C . GLY B 1 137 ? -0.394 7.074 11.219 1 97.31 137 GLY B C 1
ATOM 2407 O O . GLY B 1 137 ? 0.366 7.504 10.352 1 97.31 137 GLY B O 1
ATOM 2408 N N . GLY B 1 138 ? -0.21 7.168 12.547 1 97.69 138 GLY B N 1
ATOM 2409 C CA . GLY B 1 138 ? 1.034 7.66 13.117 1 97.69 138 GLY B CA 1
ATOM 2410 C C . GLY B 1 138 ? 1.095 7.523 14.625 1 97.69 138 GLY B C 1
ATOM 2411 O O . GLY B 1 138 ? 0.147 7.039 15.25 1 97.69 138 GLY B O 1
ATOM 2412 N N . THR B 1 139 ? 2.242 7.797 15.102 1 97.25 139 THR B N 1
ATOM 2413 C CA . THR B 1 139 ? 2.438 7.711 16.547 1 97.25 139 THR B CA 1
ATOM 2414 C C . THR B 1 139 ? 2.85 9.062 17.125 1 97.25 139 THR B C 1
ATOM 2416 O O . THR B 1 139 ? 3.277 9.953 16.375 1 97.25 139 THR B O 1
ATOM 2419 N N . LYS B 1 140 ? 2.719 9.305 18.406 1 95.38 140 LYS B N 1
ATOM 2420 C CA . LYS B 1 140 ? 3.07 10.5 19.156 1 95.38 140 LYS B CA 1
ATOM 2421 C C . LYS B 1 140 ? 2.461 11.75 18.531 1 95.38 140 LYS B C 1
ATOM 2423 O O . LYS B 1 140 ? 1.239 11.852 18.391 1 95.38 140 LYS B O 1
ATOM 2428 N N . GLN B 1 141 ? 3.201 12.602 17.922 1 94.69 141 GLN B N 1
ATOM 2429 C CA . GLN B 1 141 ? 2.662 13.844 17.391 1 94.69 141 GLN B CA 1
ATOM 2430 C C . GLN B 1 141 ? 1.701 13.578 16.234 1 94.69 141 GLN B C 1
ATOM 2432 O O . GLN B 1 141 ? 0.938 14.461 15.836 1 94.69 141 GLN B O 1
ATOM 2437 N N . PHE B 1 142 ? 1.711 12.398 15.75 1 96.31 142 PHE B N 1
ATOM 2438 C CA . PHE B 1 142 ? 0.865 12.102 14.602 1 96.31 142 PHE B CA 1
ATOM 2439 C C . PHE B 1 142 ? -0.17 11.039 14.953 1 96.31 142 PHE B C 1
ATOM 2441 O O . PHE B 1 142 ? -0.688 10.352 14.07 1 96.31 142 PHE B O 1
ATOM 2448 N N . ARG B 1 143 ? -0.498 10.844 16.188 1 94.62 143 ARG B N 1
ATOM 2449 C CA . ARG B 1 143 ? -1.6 9.961 16.547 1 94.62 143 ARG B CA 1
ATOM 2450 C C . ARG B 1 143 ? -2.875 10.344 15.805 1 94.62 143 ARG B C 1
ATOM 2452 O O . ARG B 1 143 ? -3.172 11.531 15.641 1 94.62 143 ARG B O 1
ATOM 2459 N N . TYR B 1 144 ? -3.631 9.297 15.234 1 93.25 144 TYR B N 1
ATOM 2460 C CA . TYR B 1 144 ? -4.91 9.445 14.555 1 93.25 144 TYR B CA 1
ATOM 2461 C C . TYR B 1 144 ? -4.723 10.07 13.172 1 93.25 144 TYR B C 1
ATOM 2463 O O . TYR B 1 144 ? -5.684 10.555 12.57 1 93.25 144 TYR B O 1
ATOM 2471 N N . ALA B 1 145 ? -3.504 10.086 12.781 1 95.06 145 ALA B N 1
ATOM 2472 C CA . ALA B 1 145 ? -3.238 10.688 11.477 1 95.06 145 ALA B CA 1
ATOM 2473 C C . ALA B 1 145 ? -3.934 9.914 10.367 1 95.06 145 ALA B C 1
ATOM 2475 O O . ALA B 1 145 ? -3.943 8.68 10.375 1 95.06 145 ALA B O 1
ATOM 2476 N N . THR B 1 146 ? -4.512 10.594 9.453 1 95.5 146 THR B N 1
ATOM 2477 C CA . THR B 1 146 ? -4.957 10.156 8.133 1 95.5 146 THR B CA 1
ATOM 2478 C C . THR B 1 146 ? -4.52 11.148 7.059 1 95.5 146 THR B C 1
ATOM 2480 O O . THR B 1 146 ? -4.059 12.25 7.371 1 95.5 146 THR B O 1
ATOM 2483 N N . GLY B 1 147 ? -4.59 10.734 5.805 1 96.19 147 GLY B N 1
ATOM 2484 C CA . GLY B 1 147 ? -4.219 11.633 4.723 1 96.19 147 GLY B CA 1
ATOM 2485 C C . GLY B 1 147 ? -3.525 10.93 3.572 1 96.19 147 GLY B C 1
ATOM 2486 O O . GLY B 1 147 ? -3.814 9.766 3.285 1 96.19 147 GLY B O 1
ATOM 2487 N N . TYR B 1 148 ? -2.686 11.672 2.881 1 97.25 148 TYR B N 1
ATOM 2488 C CA . TYR B 1 148 ? -1.913 11.148 1.761 1 97.25 148 TYR B CA 1
ATOM 2489 C C . TYR B 1 148 ? -0.59 11.891 1.618 1 97.25 148 TYR B C 1
ATOM 2491 O O . TYR B 1 148 ? -0.42 12.977 2.166 1 97.25 148 TYR B O 1
ATOM 2499 N N . ALA B 1 149 ? 0.267 11.289 0.995 1 98.38 149 ALA B N 1
ATOM 2500 C CA . ALA B 1 149 ? 1.554 11.891 0.646 1 98.38 149 ALA B CA 1
ATOM 2501 C C . ALA B 1 149 ? 1.812 11.789 -0.855 1 98.38 149 ALA B C 1
ATOM 2503 O O . ALA B 1 149 ? 1.492 10.781 -1.483 1 98.38 149 ALA B O 1
ATOM 2504 N N . THR B 1 150 ? 2.377 12.812 -1.376 1 98.19 150 THR B N 1
ATOM 2505 C CA . THR B 1 150 ? 2.838 12.742 -2.76 1 98.19 150 THR B CA 1
ATOM 2506 C C . THR B 1 150 ? 4.348 12.531 -2.816 1 98.19 150 THR B C 1
ATOM 2508 O O . THR B 1 150 ? 5.082 13.031 -1.959 1 98.19 150 THR B O 1
ATOM 2511 N N . PHE B 1 151 ? 4.777 11.797 -3.773 1 98.12 151 PHE B N 1
ATOM 2512 C CA . PHE B 1 151 ? 6.184 11.539 -4.043 1 98.12 151 PHE B CA 1
ATOM 2513 C C . PHE B 1 151 ? 6.535 11.898 -5.48 1 98.12 151 PHE B C 1
ATOM 2515 O O . PHE B 1 151 ? 5.922 11.391 -6.422 1 98.12 151 PHE B O 1
ATOM 2522 N N . GLU B 1 152 ? 7.48 12.773 -5.598 1 97.69 152 GLU B N 1
ATOM 2523 C CA . GLU B 1 152 ? 7.969 13.227 -6.898 1 97.69 152 GLU B CA 1
ATOM 2524 C C . GLU B 1 152 ? 9.469 12.992 -7.039 1 97.69 152 GLU B C 1
ATOM 2526 O O . GLU B 1 152 ? 10.25 13.391 -6.176 1 97.69 152 GLU B O 1
ATOM 2531 N N . VAL B 1 153 ? 9.836 12.297 -8.156 1 96.38 153 VAL B N 1
ATOM 2532 C CA . VAL B 1 153 ? 11.273 12.18 -8.422 1 96.38 153 VAL B CA 1
ATOM 2533 C C . VAL B 1 153 ? 11.828 13.547 -8.82 1 96.38 153 VAL B C 1
ATOM 2535 O O . VAL B 1 153 ? 11.438 14.117 -9.836 1 96.38 153 VAL B O 1
ATOM 2538 N N . VAL B 1 154 ? 12.781 14.062 -8.062 1 97.5 154 VAL B N 1
ATOM 2539 C CA . VAL B 1 154 ? 13.297 15.398 -8.344 1 97.5 154 VAL B CA 1
ATOM 2540 C C . VAL B 1 154 ? 14.742 15.297 -8.828 1 97.5 154 VAL B C 1
ATOM 2542 O O . VAL B 1 154 ? 15.273 16.25 -9.398 1 97.5 154 VAL B O 1
ATOM 2545 N N . SER B 1 155 ? 15.367 14.148 -8.602 1 95.62 155 SER B N 1
ATOM 2546 C CA . SER B 1 155 ? 16.719 13.922 -9.094 1 95.62 155 SER B CA 1
ATOM 2547 C C . SER B 1 155 ? 17.031 12.438 -9.188 1 95.62 155 SER B C 1
ATOM 2549 O O . SER B 1 155 ? 16.594 11.648 -8.352 1 95.62 155 SER B O 1
ATOM 2551 N N . GLN B 1 156 ? 17.719 12.039 -10.234 1 94.31 156 GLN B N 1
ATOM 2552 C CA . GLN B 1 156 ? 18.328 10.719 -10.391 1 94.31 156 GLN B CA 1
ATOM 2553 C C . GLN B 1 156 ? 19.75 10.828 -10.938 1 94.31 156 GLN B C 1
ATOM 2555 O O . GLN B 1 156 ? 19.938 11.117 -12.125 1 94.31 156 GLN B O 1
ATOM 2560 N N . VAL B 1 157 ? 20.719 10.695 -10.172 1 94.81 157 VAL B N 1
ATOM 2561 C CA . VAL B 1 157 ? 22.125 10.719 -10.547 1 94.81 157 VAL B CA 1
ATOM 2562 C C . VAL B 1 157 ? 22.766 9.352 -10.273 1 94.81 157 VAL B C 1
ATOM 2564 O O . VAL B 1 157 ? 23.031 9 -9.117 1 94.81 157 VAL B O 1
ATOM 2567 N N . GLY B 1 158 ? 22.953 8.586 -11.398 1 94.25 158 GLY B N 1
ATOM 2568 C CA . GLY B 1 158 ? 23.344 7.199 -11.211 1 94.25 158 GLY B CA 1
ATOM 2569 C C . GLY B 1 158 ? 22.328 6.383 -10.438 1 94.25 158 GLY B C 1
ATOM 2570 O O . GLY B 1 158 ? 21.156 6.344 -10.797 1 94.25 158 GLY B O 1
ATOM 2571 N N . ASP B 1 159 ? 22.812 5.836 -9.219 1 95.25 159 ASP B N 1
ATOM 2572 C CA . ASP B 1 159 ? 21.953 4.957 -8.422 1 95.25 159 ASP B CA 1
ATOM 2573 C C . ASP B 1 159 ? 21.344 5.703 -7.242 1 95.25 159 ASP B C 1
ATOM 2575 O O . ASP B 1 159 ? 20.703 5.098 -6.375 1 95.25 159 ASP B O 1
ATOM 2579 N N . HIS B 1 160 ? 21.578 7.02 -7.262 1 97.06 160 HIS B N 1
ATOM 2580 C CA . HIS B 1 160 ? 21 7.871 -6.23 1 97.06 160 HIS B CA 1
ATOM 2581 C C . HIS B 1 160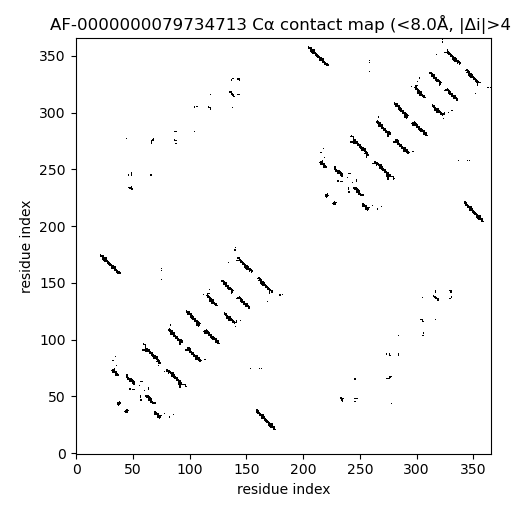 ? 19.703 8.516 -6.715 1 97.06 160 HIS B C 1
ATOM 2583 O O . HIS B 1 160 ? 19.719 9.375 -7.602 1 97.06 160 HIS B O 1
ATOM 2589 N N . LEU B 1 161 ? 18.641 8.055 -6.145 1 96.81 161 LEU B N 1
ATOM 2590 C CA . LEU B 1 161 ? 17.312 8.586 -6.434 1 96.81 161 LEU B CA 1
ATOM 2591 C C . LEU B 1 161 ? 16.844 9.508 -5.312 1 96.81 161 LEU B C 1
ATOM 2593 O O . LEU B 1 161 ? 16.859 9.125 -4.141 1 96.81 161 LEU B O 1
ATOM 2597 N N . THR B 1 162 ? 16.438 10.758 -5.609 1 98.19 162 THR B N 1
ATOM 2598 C CA . THR B 1 162 ? 15.867 11.688 -4.637 1 98.19 162 THR B CA 1
ATOM 2599 C C . THR B 1 162 ? 14.391 11.953 -4.938 1 98.19 162 THR B C 1
ATOM 2601 O O . THR B 1 162 ? 14.039 12.336 -6.055 1 98.19 162 THR B O 1
ATOM 2604 N N . LEU B 1 163 ? 13.609 11.719 -3.938 1 98.5 163 LEU B N 1
ATOM 2605 C CA . LEU B 1 163 ? 12.18 11.992 -4.043 1 98.5 163 LEU B CA 1
ATOM 2606 C C . LEU B 1 163 ? 11.773 13.148 -3.127 1 98.5 163 LEU B C 1
ATOM 2608 O O . LEU B 1 163 ? 12.172 13.18 -1.959 1 98.5 163 LEU B O 1
ATOM 2612 N N . LYS B 1 164 ? 11.055 14.086 -3.648 1 98.75 164 LYS B N 1
ATOM 2613 C CA . LYS B 1 164 ? 10.344 15.055 -2.82 1 98.75 164 LYS B CA 1
ATOM 2614 C C . LYS B 1 164 ? 9.023 14.469 -2.307 1 98.75 164 LYS B C 1
ATOM 2616 O O . LYS B 1 164 ? 8.18 14.055 -3.096 1 98.75 164 LYS B O 1
ATOM 2621 N N . ALA B 1 165 ? 8.914 14.438 -1.006 1 98.62 165 ALA B N 1
ATOM 2622 C CA . ALA B 1 165 ? 7.695 13.938 -0.371 1 98.62 165 ALA B CA 1
ATOM 2623 C C . ALA B 1 165 ? 6.926 15.07 0.304 1 98.62 165 ALA B C 1
ATOM 2625 O O . ALA B 1 165 ? 7.465 15.766 1.171 1 98.62 165 ALA B O 1
ATOM 2626 N N . ASN B 1 166 ? 5.664 15.258 -0.086 1 98.44 166 ASN B N 1
ATOM 2627 C CA . ASN B 1 166 ? 4.73 16.156 0.594 1 98.44 166 ASN B CA 1
ATOM 2628 C C . ASN B 1 166 ? 3.672 15.375 1.369 1 98.44 166 ASN B C 1
ATOM 2630 O O . ASN B 1 166 ? 2.918 14.594 0.785 1 98.44 166 ASN B O 1
ATOM 2634 N N . LEU B 1 167 ? 3.672 15.594 2.645 1 97.94 167 LEU B N 1
ATOM 2635 C CA . LEU B 1 167 ? 2.684 14.93 3.486 1 97.94 167 LEU B CA 1
ATOM 2636 C C . LEU B 1 167 ? 1.523 15.867 3.809 1 97.94 167 LEU B C 1
ATOM 2638 O O . LEU B 1 167 ? 1.738 17 4.254 1 97.94 167 LEU B O 1
ATOM 2642 N N . TYR B 1 168 ? 0.359 15.398 3.592 1 96.12 168 TYR B N 1
ATOM 2643 C CA . TYR B 1 168 ? -0.889 16.062 3.967 1 96.12 168 TYR B CA 1
ATOM 2644 C C . TYR B 1 168 ? -1.624 15.258 5.035 1 96.12 168 TYR B C 1
ATOM 2646 O O . TYR B 1 168 ? -2.354 14.312 4.727 1 96.12 168 TYR B O 1
ATOM 2654 N N . ILE B 1 169 ? -1.431 15.688 6.273 1 95.31 169 ILE B N 1
ATOM 2655 C CA . ILE B 1 169 ? -1.861 14.898 7.426 1 95.31 169 ILE B CA 1
ATOM 2656 C C . ILE B 1 169 ? -3.07 15.562 8.078 1 95.31 169 ILE B C 1
ATOM 2658 O O . ILE B 1 169 ? -3.061 16.766 8.336 1 95.31 169 ILE B O 1
ATOM 2662 N N . ARG B 1 170 ? -4.023 14.812 8.242 1 93.06 170 ARG B N 1
ATOM 2663 C CA . ARG B 1 170 ? -5.207 15.18 9.016 1 93.06 170 ARG B CA 1
ATOM 2664 C C . ARG B 1 170 ? -5.301 14.367 10.305 1 93.06 170 ARG B C 1
ATOM 2666 O O . ARG B 1 170 ? -5.098 13.148 10.289 1 93.06 170 ARG B O 1
ATOM 2673 N N . GLN B 1 171 ? -5.598 15.023 11.383 1 91.06 171 GLN B N 1
ATOM 2674 C CA . GLN B 1 171 ? -5.832 14.352 12.656 1 91.06 171 GLN B CA 1
ATOM 2675 C C . GLN B 1 171 ? -7.145 14.805 13.281 1 91.06 171 GLN B C 1
ATOM 2677 O O . GLN B 1 171 ? -7.402 16 13.398 1 91.06 171 GLN B O 1
ATOM 2682 N N . ASP B 1 172 ? -7.957 13.852 13.617 1 86.19 172 ASP B N 1
ATOM 2683 C CA . ASP B 1 172 ? -9.133 14.102 14.445 1 86.19 172 ASP B CA 1
ATOM 2684 C C . ASP B 1 172 ? -8.891 13.672 15.891 1 86.19 172 ASP B C 1
ATOM 2686 O O . ASP B 1 172 ? -9.031 12.5 16.234 1 86.19 172 ASP B O 1
ATOM 2690 N N . ILE B 1 173 ? -8.625 14.594 16.625 1 83.06 173 ILE B N 1
ATOM 2691 C CA . ILE B 1 173 ? -8.203 14.336 18 1 83.06 173 ILE B CA 1
ATOM 2692 C C . ILE B 1 173 ? -9.398 14.477 18.938 1 83.06 173 ILE B C 1
ATOM 2694 O O . ILE B 1 173 ? -10.008 15.547 19.016 1 83.06 173 ILE B O 1
ATOM 2698 N N . PRO B 1 174 ? -9.719 13.328 19.578 1 79.25 174 PRO B N 1
ATOM 2699 C CA . PRO B 1 174 ? -10.828 13.438 20.531 1 79.25 174 PRO B CA 1
ATOM 2700 C C . PRO B 1 174 ? -10.539 14.43 21.656 1 79.25 174 PRO B C 1
ATOM 2702 O O . PRO B 1 174 ? -9.398 14.562 22.094 1 79.25 174 PRO B O 1
ATOM 2705 N N . ASP B 1 175 ? -11.633 15.164 21.953 1 72.88 175 ASP B N 1
ATOM 2706 C CA . ASP B 1 175 ? -11.5 16.172 23.016 1 72.88 175 ASP B CA 1
ATOM 2707 C C . ASP B 1 175 ? -10.984 15.539 24.297 1 72.88 175 ASP B C 1
ATOM 2709 O O . ASP B 1 175 ? -10.242 16.172 25.047 1 72.88 175 ASP B O 1
ATOM 2713 N N . ASP B 1 176 ? -11.594 14.43 24.688 1 64.56 176 ASP B N 1
ATOM 2714 C CA . ASP B 1 176 ? -11.211 13.805 25.953 1 64.56 176 ASP B CA 1
ATOM 2715 C C . ASP B 1 176 ? -9.922 13 25.797 1 64.56 176 ASP B C 1
ATOM 2717 O O . ASP B 1 176 ? -9.578 12.188 26.656 1 64.56 176 ASP B O 1
ATOM 2721 N N . TYR B 1 177 ? -9.43 13.164 24.578 1 60.09 177 TYR B N 1
ATOM 2722 C CA . TYR B 1 177 ? -8.188 12.43 24.375 1 60.09 177 TYR B CA 1
ATOM 2723 C C . TYR B 1 177 ? -7.113 12.875 25.359 1 60.09 177 TYR B C 1
ATOM 2725 O O . TYR B 1 177 ? -6.754 14.055 25.406 1 60.09 177 TYR B O 1
ATOM 2733 N N . PRO B 1 178 ? -6.957 12.086 26.438 1 51.84 178 PRO B N 1
ATOM 2734 C CA . PRO B 1 178 ? -5.848 12.477 27.297 1 51.84 178 PRO B CA 1
ATOM 2735 C C . PRO B 1 178 ? -4.539 12.68 26.547 1 51.84 178 PRO B C 1
ATOM 2737 O O . PRO B 1 178 ? -4.254 11.938 25.594 1 51.84 178 PRO B O 1
ATOM 2740 N N . GLY B 1 179 ? -4.316 13.906 26 1 45.56 179 GLY B N 1
ATOM 2741 C CA . GLY B 1 179 ? -3.002 14.133 25.422 1 45.56 179 GLY B CA 1
ATOM 2742 C C . GLY B 1 179 ? -2.029 13 25.688 1 45.56 179 GLY B C 1
ATOM 2743 O O . GLY B 1 179 ? -2.135 12.312 26.703 1 45.56 179 GLY B O 1
ATOM 2744 N N . ILE B 1 180 ? -1.766 12.07 24.781 1 40.12 180 ILE B N 1
ATOM 2745 C CA . ILE B 1 180 ? -0.513 11.43 25.172 1 40.12 180 ILE B CA 1
ATOM 2746 C C . ILE B 1 180 ? 0.384 12.445 25.875 1 40.12 180 ILE B C 1
ATOM 2748 O O . ILE B 1 180 ? 0.669 13.516 25.328 1 40.12 180 ILE B O 1
ATOM 2752 N N . ALA B 1 181 ? 0.265 12.711 27.141 1 33.41 181 ALA B N 1
ATOM 2753 C CA . ALA B 1 181 ? 1.357 13.461 27.766 1 33.41 181 ALA B CA 1
ATOM 2754 C C . ALA B 1 181 ? 2.621 13.391 26.906 1 33.41 181 ALA B C 1
ATOM 2756 O O . ALA B 1 181 ? 3.109 12.297 26.609 1 33.41 181 ALA B O 1
ATOM 2757 N N . LEU B 1 182 ? 2.717 14.039 25.766 1 32.59 182 LEU B N 1
ATOM 2758 C CA . LEU B 1 182 ? 4.094 14.273 25.344 1 32.59 182 LEU B CA 1
ATOM 2759 C C . LEU B 1 182 ? 5.031 14.305 26.547 1 32.59 182 LEU B C 1
ATOM 2761 O O . LEU B 1 182 ? 4.953 15.203 27.391 1 32.59 182 LEU B O 1
ATOM 2765 N N . HIS B 1 183 ? 5.023 13.242 27.281 1 27.33 183 HIS B N 1
ATOM 2766 C CA . HIS B 1 183 ? 6.062 13.305 28.297 1 27.33 183 HIS B CA 1
ATOM 2767 C C . HIS B 1 183 ? 7.426 13.602 27.688 1 27.33 183 HIS B C 1
ATOM 2769 O O . HIS B 1 183 ? 7.699 13.203 26.547 1 27.33 183 HIS B O 1
#